Protein AF-A0A1H9D8T0-F1 (afdb_monomer_lite)

Secondary structure (DSSP, 8-state):
--HHHHHHHHHHHHHHHHHTS--HHHHHHHHHHHHHHHHT-SSB-HHHHHHHHHHHHHHHHHHHGGGG--TTTTTTTTSSS-HHHHHHHHHHHHHHHHHHHHHHHHHHHHHTBPTT----HHHHHHHHHHHHHHHHHHHHHHHHHH-SSHHHHHHHHHHHHHHHHHGGG-SS-SS--TTSTTHHHHHHHHHHHTHHHHHHHHHHTS-------

Structure (mmCIF, N/CA/C/O backbone):
data_AF-A0A1H9D8T0-F1
#
_entry.id   AF-A0A1H9D8T0-F1
#
loop_
_atom_site.group_PDB
_atom_site.id
_atom_site.type_symbol
_atom_site.label_atom_id
_atom_site.label_alt_id
_atom_site.label_comp_id
_atom_site.label_asym_id
_atom_site.label_entity_id
_atom_site.label_seq_id
_atom_site.pdbx_PDB_ins_code
_atom_site.Cartn_x
_atom_site.Cartn_y
_atom_site.Cartn_z
_atom_site.occupancy
_atom_site.B_iso_or_equiv
_atom_site.auth_seq_id
_atom_site.auth_comp_id
_atom_site.auth_asym_id
_atom_site.auth_atom_id
_atom_site.pdbx_PDB_model_num
ATOM 1 N N . MET A 1 1 ? -30.814 -0.405 9.982 1.00 55.59 1 MET A N 1
ATOM 2 C CA . MET A 1 1 ? -30.288 0.972 9.837 1.00 55.59 1 MET A CA 1
ATOM 3 C C . MET A 1 1 ? -29.988 1.179 8.359 1.00 55.59 1 MET A C 1
ATOM 5 O O . MET A 1 1 ? -29.276 0.354 7.802 1.00 55.59 1 MET A O 1
ATOM 9 N N . SER A 1 2 ? -30.625 2.154 7.702 1.00 67.62 2 SER A N 1
ATOM 10 C CA . SER A 1 2 ? -30.530 2.332 6.242 1.00 67.62 2 SER A CA 1
ATOM 11 C C . SER A 1 2 ? -29.081 2.586 5.805 1.00 67.62 2 SER A C 1
ATOM 13 O O . SER A 1 2 ? -28.362 3.331 6.474 1.00 67.62 2 SER A O 1
ATOM 15 N N . LEU A 1 3 ? -28.659 2.013 4.672 1.00 70.31 3 LEU A N 1
ATOM 16 C CA . LEU A 1 3 ? -27.335 2.234 4.062 1.00 70.31 3 LEU A CA 1
ATOM 17 C C . LEU A 1 3 ? -26.998 3.732 3.917 1.00 70.31 3 LEU A C 1
ATOM 19 O O . LEU A 1 3 ? -25.842 4.128 4.055 1.00 70.31 3 LEU A O 1
ATOM 23 N N . THR A 1 4 ? -28.017 4.574 3.726 1.00 78.75 4 THR A N 1
ATOM 24 C CA . THR A 1 4 ? -27.888 6.033 3.597 1.00 78.75 4 THR A CA 1
ATOM 25 C C . THR A 1 4 ? -27.501 6.745 4.896 1.00 78.75 4 THR A C 1
ATOM 27 O O . THR A 1 4 ? -26.891 7.813 4.856 1.00 78.75 4 THR A O 1
ATOM 30 N N . THR A 1 5 ? -27.821 6.176 6.061 1.00 82.31 5 THR A N 1
ATOM 31 C CA . THR A 1 5 ? -27.425 6.740 7.361 1.00 82.31 5 THR A CA 1
ATOM 32 C C . THR A 1 5 ? -25.949 6.462 7.634 1.00 82.31 5 THR A C 1
ATOM 34 O O . THR A 1 5 ? -25.215 7.359 8.045 1.00 82.31 5 THR A O 1
ATOM 37 N N . ASN A 1 6 ? -25.490 5.244 7.339 1.00 79.12 6 ASN A N 1
ATOM 38 C CA . ASN A 1 6 ? -24.107 4.834 7.586 1.00 79.12 6 ASN A CA 1
ATOM 39 C C . ASN A 1 6 ? -23.110 5.598 6.707 1.00 79.12 6 ASN A C 1
ATOM 41 O O . ASN A 1 6 ? -22.045 5.973 7.191 1.00 79.12 6 ASN A O 1
ATOM 45 N N . SER A 1 7 ? -23.457 5.881 5.446 1.00 81.12 7 SER A N 1
ATOM 46 C CA . SER A 1 7 ? -22.591 6.651 4.544 1.00 81.12 7 SER A CA 1
ATOM 47 C C . SER A 1 7 ? -22.410 8.100 5.004 1.00 81.12 7 SER A C 1
ATOM 49 O O . SER A 1 7 ? -21.286 8.597 5.031 1.00 81.12 7 SER A O 1
ATOM 51 N N . ARG A 1 8 ? -23.483 8.766 5.453 1.00 86.12 8 ARG A N 1
ATOM 52 C CA . ARG A 1 8 ? -23.403 10.125 6.021 1.00 86.12 8 ARG A CA 1
ATOM 53 C C . ARG A 1 8 ? -22.540 10.166 7.278 1.00 86.12 8 ARG A C 1
ATOM 55 O O . ARG A 1 8 ? -21.699 11.053 7.406 1.00 86.12 8 ARG A O 1
ATOM 62 N N . VAL A 1 9 ? -22.707 9.186 8.169 1.00 83.31 9 VAL A N 1
ATOM 63 C CA . VAL A 1 9 ? -21.868 9.063 9.369 1.00 83.31 9 VAL A CA 1
ATOM 64 C C . VAL A 1 9 ? -20.408 8.842 8.971 1.00 83.31 9 VAL A C 1
ATOM 66 O O . VAL A 1 9 ? -19.544 9.576 9.443 1.00 83.31 9 VAL A O 1
ATOM 69 N N . ALA A 1 10 ? -20.119 7.924 8.045 1.00 81.19 10 ALA A N 1
ATOM 70 C CA . ALA A 1 10 ? -18.758 7.673 7.569 1.00 81.19 10 ALA A CA 1
ATOM 71 C C . ALA A 1 10 ? -18.094 8.937 6.996 1.00 81.19 10 ALA A C 1
ATOM 73 O O . ALA A 1 10 ? -16.973 9.261 7.382 1.00 81.19 10 ALA A O 1
ATOM 74 N N . ILE A 1 11 ? -18.803 9.695 6.152 1.00 87.31 11 ILE A N 1
ATOM 75 C CA . ILE A 1 11 ? -18.307 10.958 5.580 1.00 87.31 11 ILE A CA 1
ATOM 76 C C . ILE A 1 11 ? -18.044 11.990 6.682 1.00 87.31 11 ILE A C 1
ATOM 78 O O . ILE A 1 11 ? -16.991 12.627 6.694 1.00 87.31 11 ILE A O 1
ATOM 82 N N . SER A 1 12 ? -18.959 12.121 7.646 1.00 89.88 12 SER A N 1
ATOM 83 C CA . SER A 1 12 ? -18.780 13.049 8.769 1.00 89.88 12 SER A CA 1
ATOM 84 C C . SER A 1 12 ? -17.576 12.694 9.652 1.00 89.88 12 SER A C 1
ATOM 86 O O . SER A 1 12 ? -16.981 13.580 10.264 1.00 89.88 12 SER A O 1
ATOM 88 N N . LEU A 1 13 ? -17.173 11.416 9.668 1.00 87.94 13 LEU A N 1
ATOM 89 C CA . LEU A 1 13 ? -16.013 10.924 10.410 1.00 87.94 13 LEU A CA 1
ATOM 90 C C . LEU A 1 13 ? -14.686 11.157 9.689 1.00 87.94 13 LEU A C 1
ATOM 92 O O . LEU A 1 13 ? -13.658 11.173 10.358 1.00 87.94 13 LEU A O 1
ATOM 96 N N . VAL A 1 14 ? -14.673 11.380 8.372 1.00 91.06 14 VAL A N 1
ATOM 97 C CA . VAL A 1 14 ? -13.422 11.537 7.608 1.00 91.06 14 VAL A CA 1
ATOM 98 C C . VAL A 1 14 ? -12.552 12.651 8.184 1.00 91.06 14 VAL A C 1
ATOM 100 O O . VAL A 1 14 ? -11.382 12.428 8.473 1.00 91.06 14 VAL A O 1
ATOM 103 N N . ARG A 1 15 ? -13.126 13.839 8.398 1.00 91.12 15 ARG A N 1
ATOM 104 C CA . ARG A 1 15 ? -12.396 15.011 8.903 1.00 91.12 15 ARG A CA 1
ATOM 105 C C . ARG A 1 15 ? -11.859 14.845 10.334 1.00 91.12 15 ARG A C 1
ATOM 107 O O . ARG A 1 15 ? -10.695 15.177 10.552 1.00 91.12 15 ARG A O 1
ATOM 114 N N . PRO A 1 16 ? -12.647 14.404 11.333 1.00 89.94 16 PRO A N 1
ATOM 115 C CA . PRO A 1 16 ? -12.111 14.208 12.677 1.00 89.94 16 PRO A CA 1
ATOM 116 C C . PRO A 1 16 ? -11.110 13.052 12.722 1.00 89.94 16 PRO A C 1
ATOM 118 O O . PRO A 1 16 ? -10.075 13.184 13.368 1.00 89.94 16 PRO A O 1
ATOM 121 N N . VAL A 1 17 ? -11.367 11.956 11.999 1.00 90.31 17 VAL A N 1
ATOM 122 C CA . VAL A 1 17 ? -10.445 10.815 11.950 1.00 90.31 17 VAL A CA 1
ATOM 123 C C . VAL A 1 17 ? -9.129 11.207 11.288 1.00 90.31 17 VAL A C 1
ATOM 125 O O . VAL A 1 17 ? -8.076 10.878 11.822 1.00 90.31 17 VAL A O 1
ATOM 128 N N . SER A 1 18 ? -9.160 11.952 10.180 1.00 92.44 18 SER A N 1
ATOM 129 C CA . SER A 1 18 ? -7.932 12.403 9.523 1.00 92.44 18 SER A CA 1
ATOM 130 C C . SER A 1 18 ? -7.106 13.314 10.425 1.00 92.44 18 SER A C 1
ATOM 132 O O . SER A 1 18 ? -5.893 13.165 10.480 1.00 92.44 18 SER A O 1
ATOM 134 N N . ARG A 1 19 ? -7.734 14.206 11.198 1.00 91.31 19 ARG A N 1
ATOM 135 C CA . ARG A 1 19 ? -7.021 15.045 12.177 1.00 91.31 19 ARG A CA 1
ATOM 136 C C . ARG A 1 19 ? -6.438 14.259 13.352 1.00 91.31 19 ARG A C 1
ATOM 138 O O . ARG A 1 19 ? -5.477 14.721 13.950 1.00 91.31 19 ARG A O 1
ATOM 145 N N . ALA A 1 20 ? -7.019 13.109 13.685 1.00 90.31 20 ALA A N 1
ATOM 146 C CA . ALA A 1 20 ? -6.561 12.244 14.770 1.00 90.31 20 ALA A CA 1
ATOM 147 C C . ALA A 1 20 ? -5.461 11.252 14.347 1.00 90.31 20 ALA A C 1
ATOM 149 O O . ALA A 1 20 ? -4.973 10.491 15.183 1.00 90.31 20 ALA A O 1
ATOM 150 N N . ILE A 1 21 ? -5.114 11.191 13.060 1.00 92.25 21 ILE A N 1
ATOM 151 C CA . ILE A 1 21 ? -4.003 10.378 12.563 1.00 92.25 21 ILE A CA 1
ATOM 152 C C . ILE A 1 21 ? -2.701 11.155 12.765 1.00 92.25 21 ILE A C 1
ATOM 154 O O . ILE A 1 21 ? -2.596 12.316 12.370 1.00 92.25 21 ILE A O 1
ATOM 158 N N . ASP A 1 22 ? -1.698 10.498 13.350 1.00 91.19 22 ASP A N 1
ATOM 159 C CA . ASP A 1 22 ? -0.333 11.014 13.351 1.00 91.19 22 ASP A CA 1
ATOM 160 C C . ASP A 1 22 ? 0.278 10.830 11.953 1.00 91.19 22 ASP A C 1
ATOM 162 O O . ASP A 1 22 ? 0.716 9.742 11.575 1.00 91.19 22 ASP A O 1
ATOM 166 N N . TRP A 1 23 ? 0.266 11.905 11.163 1.00 94.19 23 TRP A N 1
ATOM 167 C CA . TRP A 1 23 ? 0.816 11.918 9.807 1.00 94.19 23 TRP A CA 1
ATOM 168 C C . TRP A 1 23 ? 2.342 12.052 9.773 1.00 94.19 23 TRP A C 1
ATOM 170 O O . TRP A 1 23 ? 2.916 11.952 8.690 1.00 94.19 23 TRP A O 1
ATOM 180 N N . ILE A 1 24 ? 3.018 12.263 10.911 1.00 94.81 24 ILE A N 1
ATOM 181 C CA . ILE A 1 24 ? 4.466 12.524 10.939 1.00 94.81 24 ILE A CA 1
ATOM 182 C C . ILE A 1 24 ? 5.275 11.357 10.340 1.00 94.81 24 ILE A C 1
ATOM 184 O O . ILE A 1 24 ? 6.086 11.619 9.447 1.00 94.81 24 ILE A O 1
ATOM 188 N N . PRO A 1 25 ? 5.066 10.078 10.731 1.00 92.44 25 PRO A N 1
ATOM 189 C CA . PRO A 1 25 ? 5.820 8.961 10.152 1.00 92.44 25 PRO A CA 1
ATOM 190 C C . PRO A 1 25 ? 5.598 8.834 8.642 1.00 92.44 25 PRO A C 1
ATOM 192 O O . PRO A 1 25 ? 6.525 8.556 7.884 1.00 92.44 25 PRO A O 1
ATOM 195 N N . PHE A 1 26 ? 4.363 9.085 8.209 1.00 91.38 26 PHE A N 1
ATOM 196 C CA . PHE A 1 26 ? 3.967 9.019 6.812 1.00 91.38 26 PHE A CA 1
ATOM 197 C C . PHE A 1 26 ? 4.637 10.123 5.980 1.00 91.38 26 PHE A C 1
ATOM 199 O O . PHE A 1 26 ? 5.223 9.851 4.932 1.00 91.38 26 PHE A O 1
ATOM 206 N N . ALA A 1 27 ? 4.613 11.364 6.475 1.00 93.94 27 ALA A N 1
ATOM 207 C CA . ALA A 1 27 ? 5.266 12.502 5.837 1.00 93.94 27 ALA A CA 1
ATOM 208 C C . ALA A 1 27 ? 6.786 12.300 5.736 1.00 93.94 27 ALA A C 1
ATOM 210 O O . ALA A 1 27 ? 7.366 12.581 4.689 1.00 93.94 27 ALA A O 1
ATOM 211 N N . ALA A 1 28 ? 7.422 11.757 6.779 1.00 94.69 28 ALA A N 1
ATOM 212 C CA . ALA A 1 28 ? 8.853 11.460 6.768 1.00 94.69 28 ALA A CA 1
ATOM 213 C C . ALA A 1 28 ? 9.226 10.456 5.663 1.00 94.69 28 ALA A C 1
ATOM 215 O O . ALA A 1 28 ? 10.184 10.683 4.922 1.00 94.69 28 ALA A O 1
ATOM 216 N N . VAL A 1 29 ? 8.446 9.380 5.499 1.00 94.69 29 VAL A N 1
ATOM 217 C CA . VAL A 1 29 ? 8.672 8.398 4.426 1.00 94.69 29 VAL A CA 1
ATOM 218 C C . VAL A 1 29 ? 8.388 8.979 3.046 1.00 94.69 29 VAL A C 1
ATOM 220 O O . VAL A 1 29 ? 9.152 8.713 2.117 1.00 94.69 29 VAL A O 1
ATOM 223 N N . LEU A 1 30 ? 7.344 9.795 2.890 1.00 93.31 30 LEU A N 1
ATOM 224 C CA . LEU A 1 30 ? 7.082 10.477 1.623 1.00 93.31 30 LEU A CA 1
ATOM 225 C C . LEU A 1 30 ? 8.258 11.384 1.233 1.00 93.31 30 LEU A C 1
ATOM 227 O O . LEU A 1 30 ? 8.738 11.299 0.108 1.00 93.31 30 LEU A O 1
ATOM 231 N N . VAL A 1 31 ? 8.769 12.198 2.160 1.00 95.19 31 VAL A N 1
ATOM 232 C CA . VAL A 1 31 ? 9.935 13.060 1.902 1.00 95.19 31 VAL A CA 1
ATOM 233 C C . VAL A 1 31 ? 11.166 12.225 1.546 1.00 95.19 31 VAL A C 1
ATOM 235 O O . VAL A 1 31 ? 11.844 12.535 0.570 1.00 95.19 31 VAL A O 1
ATOM 238 N N . ALA A 1 32 ? 11.435 11.143 2.281 1.00 93.88 32 ALA A N 1
ATOM 239 C CA . ALA A 1 32 ? 12.580 10.275 2.012 1.00 93.88 32 ALA A CA 1
ATOM 240 C C . ALA A 1 32 ? 12.487 9.589 0.636 1.00 93.88 32 ALA A C 1
ATOM 242 O O . ALA A 1 32 ? 13.455 9.577 -0.121 1.00 93.88 32 ALA A O 1
ATOM 243 N N . THR A 1 33 ? 11.318 9.047 0.286 1.00 93.56 33 THR A N 1
ATOM 244 C CA . THR A 1 33 ? 11.105 8.329 -0.983 1.00 93.56 33 THR A CA 1
ATOM 245 C C . THR A 1 33 ? 11.032 9.271 -2.183 1.00 93.56 33 THR A C 1
ATOM 247 O O . THR A 1 33 ? 11.587 8.953 -3.234 1.00 93.56 33 THR A O 1
ATOM 250 N N . ALA A 1 34 ? 10.441 10.459 -2.029 1.00 91.50 34 ALA A N 1
ATOM 251 C CA . ALA A 1 34 ? 10.489 11.510 -3.042 1.00 91.50 34 ALA A CA 1
ATOM 252 C C . ALA A 1 34 ? 11.920 12.038 -3.232 1.00 91.50 34 ALA A C 1
ATOM 254 O O . ALA A 1 34 ? 12.367 12.200 -4.365 1.00 91.50 34 ALA A O 1
ATOM 255 N N . GLY A 1 35 ? 12.665 12.243 -2.142 1.00 91.12 35 GLY A N 1
ATOM 256 C CA . GLY A 1 35 ? 14.077 12.621 -2.187 1.00 91.12 35 GLY A CA 1
ATOM 257 C C . GLY A 1 35 ? 14.929 11.582 -2.916 1.00 91.12 35 GLY A C 1
ATOM 258 O O . GLY A 1 35 ? 15.725 11.946 -3.777 1.00 91.12 35 GLY A O 1
ATOM 259 N N . LEU A 1 36 ? 14.702 10.292 -2.650 1.00 90.75 36 LEU A N 1
ATOM 260 C CA . LEU A 1 36 ? 15.364 9.192 -3.356 1.00 90.75 36 LEU A CA 1
ATOM 261 C C . LEU A 1 36 ? 15.015 9.178 -4.853 1.00 90.75 36 LEU A C 1
ATOM 263 O O . LEU A 1 36 ? 15.905 9.052 -5.695 1.00 90.75 36 LEU A O 1
ATOM 267 N N . ALA A 1 37 ? 13.738 9.370 -5.196 1.00 90.94 37 ALA A N 1
ATOM 268 C CA . ALA A 1 37 ? 13.302 9.466 -6.587 1.00 90.94 37 ALA A CA 1
ATOM 269 C C . ALA A 1 37 ? 13.974 10.635 -7.321 1.00 90.94 37 ALA A C 1
ATOM 271 O O . ALA A 1 37 ? 14.397 10.490 -8.467 1.00 90.94 37 ALA A O 1
ATOM 272 N N . VAL A 1 38 ? 14.136 11.776 -6.646 1.00 90.88 38 VAL A N 1
ATOM 273 C CA . VAL A 1 38 ? 14.839 12.937 -7.202 1.00 90.88 38 VAL A CA 1
ATOM 274 C C . VAL A 1 38 ? 16.339 12.672 -7.347 1.00 90.88 38 VAL A C 1
ATOM 276 O O . VAL A 1 38 ? 16.910 12.991 -8.389 1.00 90.88 38 VAL A O 1
ATOM 279 N N . ALA A 1 39 ? 16.960 12.060 -6.338 1.00 90.38 39 ALA A N 1
ATOM 280 C CA . ALA A 1 39 ? 18.390 11.750 -6.304 1.00 90.38 39 ALA A CA 1
ATOM 281 C C . ALA A 1 39 ? 18.814 10.678 -7.322 1.00 90.38 39 ALA A C 1
ATOM 283 O O . ALA A 1 39 ? 19.993 10.582 -7.649 1.00 90.38 39 ALA A O 1
ATOM 284 N N . THR A 1 40 ? 17.865 9.900 -7.855 1.00 89.38 40 THR A N 1
ATOM 285 C CA . THR A 1 40 ? 18.129 8.903 -8.908 1.00 89.38 40 THR A CA 1
ATOM 286 C C . THR A 1 40 ? 18.593 9.553 -10.224 1.00 89.38 40 THR A C 1
ATOM 288 O O . THR A 1 40 ? 19.198 8.879 -11.056 1.00 89.38 40 THR A O 1
ATOM 291 N N . GLY A 1 41 ? 18.377 10.865 -10.385 1.00 88.06 41 GLY A N 1
ATOM 292 C CA . GLY A 1 41 ? 18.838 11.647 -11.532 1.00 88.06 41 GLY A CA 1
ATOM 293 C C . GLY A 1 41 ? 17.925 11.549 -12.755 1.00 88.06 41 GLY A C 1
ATOM 294 O O . GLY A 1 41 ? 16.792 11.066 -12.672 1.00 88.06 41 GLY A O 1
ATOM 295 N N . ASP A 1 42 ? 18.430 12.044 -13.884 1.00 85.81 42 ASP A N 1
ATOM 296 C CA . ASP A 1 42 ? 17.777 11.947 -15.191 1.00 85.81 42 ASP A CA 1
ATOM 297 C C . ASP A 1 42 ? 18.143 10.627 -15.885 1.00 85.81 42 ASP A C 1
ATOM 299 O O . ASP A 1 42 ? 19.197 10.044 -15.627 1.00 85.81 42 ASP A O 1
ATOM 303 N N . GLN A 1 43 ? 17.275 10.153 -16.784 1.00 90.31 43 GLN A N 1
ATOM 304 C CA . GLN A 1 43 ? 17.411 8.857 -17.467 1.00 90.31 43 GLN A CA 1
ATOM 305 C C . GLN A 1 43 ? 17.464 7.671 -16.496 1.00 90.31 43 GLN A C 1
ATOM 307 O O . GLN A 1 43 ? 18.372 6.832 -16.520 1.00 90.31 43 GLN A O 1
ATOM 312 N N . VAL A 1 44 ? 16.446 7.584 -15.642 1.00 92.44 44 VAL A N 1
ATOM 313 C CA . VAL A 1 44 ? 16.303 6.505 -14.665 1.00 92.44 44 VAL A CA 1
ATOM 314 C C . VAL A 1 44 ? 16.295 5.153 -15.382 1.00 92.44 44 VAL A C 1
ATOM 316 O O . VAL A 1 44 ? 15.433 4.875 -16.218 1.00 92.44 44 VAL A O 1
ATOM 319 N N . ARG A 1 45 ? 17.263 4.298 -15.030 1.00 93.38 45 ARG A N 1
ATOM 320 C CA . ARG A 1 45 ? 17.356 2.919 -15.528 1.00 93.38 45 ARG A CA 1
ATOM 321 C C . ARG A 1 45 ? 16.197 2.068 -14.981 1.00 93.38 45 ARG A C 1
ATOM 323 O O . ARG A 1 45 ? 15.835 2.255 -13.816 1.00 93.38 45 ARG A O 1
ATOM 330 N N . PRO A 1 46 ? 15.694 1.068 -15.733 1.00 93.50 46 PRO A N 1
ATOM 331 C CA . PRO A 1 46 ? 14.563 0.233 -15.310 1.00 93.50 46 PRO A CA 1
ATOM 332 C C . PRO A 1 46 ? 14.743 -0.404 -13.925 1.00 93.50 46 PRO A C 1
ATOM 334 O O . PRO A 1 46 ? 13.819 -0.410 -13.118 1.00 93.50 46 PRO A O 1
ATOM 337 N N . TYR A 1 47 ? 15.959 -0.864 -13.614 1.00 93.69 47 TYR A N 1
ATOM 338 C CA . TYR A 1 47 ? 16.285 -1.447 -12.312 1.00 93.69 47 TYR A CA 1
ATOM 339 C C . TYR A 1 47 ? 16.136 -0.447 -11.151 1.00 93.69 47 TYR A C 1
ATOM 341 O O . TYR A 1 47 ? 15.565 -0.778 -10.115 1.00 93.69 47 TYR A O 1
ATOM 349 N N . ASN A 1 48 ? 16.596 0.796 -11.332 1.00 94.62 48 ASN A N 1
ATOM 350 C CA . ASN A 1 48 ? 16.510 1.836 -10.303 1.00 94.62 48 ASN A CA 1
ATOM 351 C C . ASN A 1 48 ? 15.063 2.298 -10.092 1.00 94.62 48 ASN A C 1
ATOM 353 O O . ASN A 1 48 ? 14.661 2.546 -8.953 1.00 94.62 48 ASN A O 1
ATOM 357 N N . LEU A 1 49 ? 14.277 2.370 -11.175 1.00 95.44 49 LEU A N 1
ATOM 358 C CA . LEU A 1 49 ? 12.839 2.628 -11.104 1.00 95.44 49 LEU A CA 1
ATOM 359 C C . LEU A 1 49 ? 12.156 1.530 -10.285 1.00 95.44 49 LEU A C 1
ATOM 361 O O . LEU A 1 49 ? 11.510 1.837 -9.285 1.00 95.44 49 LEU A O 1
ATOM 365 N N . ALA A 1 50 ? 12.363 0.264 -10.658 1.00 96.31 50 ALA A N 1
ATOM 366 C CA . ALA A 1 50 ? 11.763 -0.887 -9.988 1.00 96.31 50 ALA A CA 1
ATOM 367 C C . ALA A 1 50 ? 12.102 -0.922 -8.493 1.00 96.31 50 ALA A C 1
ATOM 369 O O . ALA A 1 50 ? 11.212 -1.019 -7.648 1.00 96.31 50 ALA A O 1
ATOM 370 N N . ALA A 1 51 ? 13.388 -0.790 -8.157 1.00 95.31 51 ALA A N 1
ATOM 371 C CA . ALA A 1 51 ? 13.859 -0.810 -6.778 1.00 95.31 51 ALA A CA 1
ATOM 372 C C . ALA A 1 51 ? 13.248 0.329 -5.950 1.00 95.31 51 ALA A C 1
ATOM 374 O O . ALA A 1 51 ? 12.741 0.089 -4.855 1.00 95.31 51 ALA A O 1
ATOM 375 N N . THR A 1 52 ? 13.239 1.556 -6.478 1.00 96.00 52 THR A N 1
ATOM 376 C CA . THR A 1 52 ? 12.723 2.729 -5.752 1.00 96.00 52 THR A CA 1
ATOM 377 C C . THR A 1 52 ? 11.210 2.663 -5.558 1.00 96.00 52 THR A C 1
ATOM 379 O O . THR A 1 52 ? 10.718 2.968 -4.471 1.00 96.00 52 THR A O 1
ATOM 382 N N . VAL A 1 53 ? 10.466 2.231 -6.579 1.00 97.31 53 VAL A N 1
ATOM 383 C CA . VAL A 1 53 ? 9.001 2.083 -6.529 1.00 97.31 53 VAL A CA 1
ATOM 384 C C . VAL A 1 53 ? 8.576 0.974 -5.558 1.00 97.31 53 VAL A C 1
ATOM 386 O O . VAL A 1 53 ? 7.602 1.137 -4.821 1.00 97.31 53 VAL A O 1
ATOM 389 N N . ARG A 1 54 ? 9.312 -0.141 -5.512 1.00 97.62 54 ARG A N 1
ATOM 390 C CA . ARG A 1 54 ? 9.056 -1.238 -4.562 1.00 97.62 54 ARG A CA 1
ATOM 391 C C . ARG A 1 54 ? 9.438 -0.862 -3.139 1.00 97.62 54 ARG A C 1
ATOM 393 O O . ARG A 1 54 ? 8.679 -1.108 -2.203 1.00 97.62 54 ARG A O 1
ATOM 400 N N . LEU A 1 55 ? 10.589 -0.214 -2.966 1.00 97.00 55 LEU A N 1
ATOM 401 C CA . LEU A 1 55 ? 11.026 0.267 -1.660 1.00 97.00 55 LEU A CA 1
ATOM 402 C C . LEU A 1 55 ? 10.043 1.301 -1.101 1.00 97.00 55 LEU A C 1
ATOM 404 O O . LEU A 1 55 ? 9.687 1.228 0.074 1.00 97.00 55 LEU A O 1
ATOM 408 N N . SER A 1 56 ? 9.555 2.228 -1.930 1.00 97.75 56 SER A N 1
ATOM 409 C CA . SER A 1 56 ? 8.556 3.204 -1.494 1.00 97.75 56 SER A CA 1
ATOM 410 C C . SER A 1 56 ? 7.241 2.533 -1.099 1.00 97.75 56 SER A C 1
ATOM 412 O O . SER A 1 56 ? 6.705 2.865 -0.045 1.00 97.75 56 SER A O 1
ATOM 414 N N . ALA A 1 57 ? 6.767 1.535 -1.853 1.00 98.00 57 ALA A N 1
ATOM 415 C CA . ALA A 1 57 ? 5.597 0.736 -1.486 1.00 98.00 57 ALA A CA 1
ATOM 416 C C . ALA A 1 57 ? 5.754 0.043 -0.122 1.00 98.00 57 ALA A C 1
ATOM 418 O O . ALA A 1 57 ? 4.852 0.115 0.716 1.00 98.00 57 ALA A O 1
ATOM 419 N N . LEU A 1 58 ? 6.906 -0.586 0.133 1.00 97.94 58 LEU A N 1
ATOM 420 C CA . LEU A 1 58 ? 7.198 -1.249 1.408 1.00 97.94 58 LEU A CA 1
ATOM 421 C C . LEU A 1 58 ? 7.255 -0.259 2.575 1.00 97.94 58 LEU A C 1
ATOM 423 O O . LEU A 1 58 ? 6.652 -0.507 3.619 1.00 97.94 58 LEU A O 1
ATOM 427 N N . LEU A 1 59 ? 7.935 0.878 2.406 1.00 97.69 59 LEU A N 1
ATOM 428 C CA . LEU A 1 59 ? 8.058 1.897 3.453 1.00 97.69 59 LEU A CA 1
ATOM 429 C C . LEU A 1 59 ? 6.723 2.604 3.732 1.00 97.69 59 LEU A C 1
ATOM 431 O O . LEU A 1 59 ? 6.381 2.861 4.892 1.00 97.69 59 LEU A O 1
ATOM 435 N N . LEU A 1 60 ? 5.943 2.899 2.690 1.00 97.62 60 LEU A N 1
ATOM 436 C CA . LEU A 1 60 ? 4.606 3.478 2.829 1.00 97.62 60 LEU A CA 1
ATOM 437 C C . LEU A 1 60 ? 3.642 2.477 3.469 1.00 97.62 60 LEU A C 1
ATOM 439 O O . LEU A 1 60 ? 2.873 2.856 4.347 1.00 97.62 60 LEU A O 1
ATOM 443 N N . GLY A 1 61 ? 3.723 1.192 3.116 1.00 97.38 61 GLY A N 1
ATOM 444 C CA . GLY A 1 61 ? 2.950 0.139 3.775 1.00 97.38 61 GLY A CA 1
ATOM 445 C C . GLY A 1 61 ? 3.323 -0.052 5.245 1.00 97.38 61 GLY A C 1
ATOM 446 O O . GLY A 1 61 ? 2.439 -0.162 6.098 1.00 97.38 61 GLY A O 1
ATOM 447 N N . ALA A 1 62 ? 4.618 -0.010 5.563 1.00 96.31 62 ALA A N 1
ATOM 448 C CA . ALA A 1 62 ? 5.121 -0.073 6.933 1.00 96.31 62 ALA A CA 1
ATOM 449 C C . ALA A 1 62 ? 4.643 1.123 7.774 1.00 96.31 62 ALA A C 1
ATOM 451 O O . ALA A 1 62 ? 4.266 0.961 8.935 1.00 96.31 62 ALA A O 1
ATOM 452 N N . THR A 1 63 ? 4.608 2.326 7.193 1.00 96.50 63 THR A N 1
ATOM 453 C CA . THR A 1 63 ? 4.161 3.534 7.904 1.00 96.50 63 THR A CA 1
ATOM 454 C C . THR A 1 63 ? 2.650 3.718 7.942 1.00 96.50 63 THR A C 1
ATOM 456 O O . THR A 1 63 ? 2.147 4.301 8.903 1.00 96.50 63 THR A O 1
ATOM 459 N N . ALA A 1 64 ? 1.900 3.167 6.986 1.00 96.56 64 ALA A N 1
ATOM 460 C CA . ALA A 1 64 ? 0.437 3.210 6.986 1.00 96.56 64 ALA A CA 1
ATOM 461 C C . ALA A 1 64 ? -0.163 2.597 8.266 1.00 96.56 64 ALA A C 1
ATOM 463 O O . ALA A 1 64 ? -1.199 3.057 8.747 1.00 96.56 64 ALA A O 1
ATOM 464 N N . GLY A 1 65 ? 0.517 1.619 8.877 1.00 94.12 65 GLY A N 1
ATOM 465 C CA . GLY A 1 65 ? 0.136 1.051 10.172 1.00 94.12 65 GLY A CA 1
ATOM 466 C C . GLY A 1 65 ? 0.043 2.079 11.308 1.00 94.12 65 GLY A C 1
ATOM 467 O O . GLY A 1 65 ? -0.842 1.971 12.157 1.00 94.12 65 GLY A O 1
ATOM 468 N N . PHE A 1 66 ? 0.872 3.130 11.305 1.00 94.06 66 PHE A N 1
ATOM 469 C CA . PHE A 1 66 ? 0.827 4.177 12.337 1.00 94.06 66 PHE A CA 1
ATOM 470 C C . PHE A 1 66 ? -0.491 4.957 12.324 1.00 94.06 66 PHE A C 1
ATOM 472 O O . PHE A 1 66 ? -0.934 5.416 13.373 1.00 94.06 66 PHE A O 1
ATOM 479 N N . ALA A 1 67 ? -1.183 5.031 11.185 1.00 93.62 67 ALA A N 1
ATOM 480 C CA . ALA A 1 67 ? -2.502 5.652 11.116 1.00 93.62 67 ALA A CA 1
ATOM 481 C C . ALA A 1 67 ? -3.600 4.833 11.823 1.00 93.62 67 ALA A C 1
ATOM 483 O O . ALA A 1 67 ? -4.647 5.382 12.184 1.00 93.62 67 ALA A O 1
ATOM 484 N N . LEU A 1 68 ? -3.372 3.534 12.054 1.00 92.25 68 LEU A N 1
ATOM 485 C CA . LEU A 1 68 ? -4.282 2.666 12.810 1.00 92.25 68 LEU A CA 1
ATOM 486 C C . LEU A 1 68 ? -4.100 2.782 14.326 1.00 92.25 68 LEU A C 1
ATOM 488 O O . LEU A 1 68 ? -4.987 2.364 15.071 1.00 92.25 68 LEU A O 1
ATOM 492 N N . VAL A 1 69 ? -2.973 3.336 14.777 1.00 89.88 69 VAL A N 1
ATOM 493 C CA . VAL A 1 69 ? -2.712 3.606 16.190 1.00 89.88 69 VAL A CA 1
ATOM 494 C C . VAL A 1 69 ? -3.520 4.838 16.586 1.00 89.88 69 VAL A C 1
ATOM 496 O O . VAL A 1 69 ? -3.428 5.896 15.964 1.00 89.88 69 VAL A O 1
ATOM 499 N N . ASP A 1 70 ? -4.362 4.682 17.601 1.00 82.50 70 ASP A N 1
ATOM 500 C CA . ASP A 1 70 ? -5.228 5.737 18.112 1.00 82.50 70 ASP A CA 1
ATOM 501 C C . ASP A 1 70 ? -4.947 5.893 19.601 1.00 82.50 70 ASP A C 1
ATOM 503 O O . ASP A 1 70 ? -5.539 5.203 20.425 1.00 82.50 70 ASP A O 1
ATOM 507 N N . ALA A 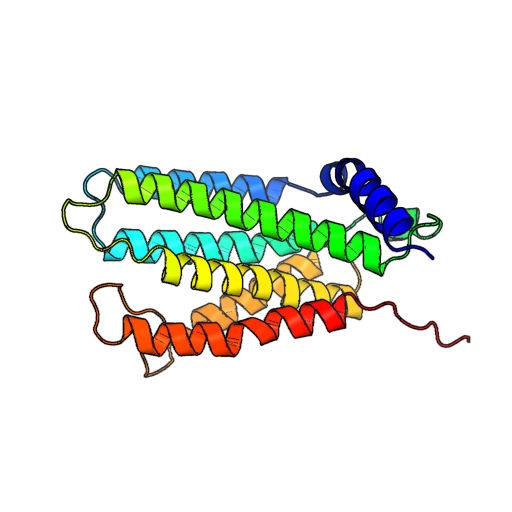1 71 ? -4.031 6.801 19.947 1.00 73.25 71 ALA A N 1
ATOM 508 C CA . ALA A 1 71 ? -3.680 7.068 21.342 1.00 73.25 71 ALA A CA 1
ATOM 509 C C . ALA A 1 71 ? -4.887 7.553 22.169 1.00 73.25 71 ALA A C 1
ATOM 511 O O . ALA A 1 71 ? -4.890 7.437 23.391 1.00 73.25 71 ALA A O 1
ATOM 512 N N . ALA A 1 72 ? -5.929 8.071 21.508 1.00 71.69 72 ALA A N 1
ATOM 513 C CA . ALA A 1 72 ? -7.167 8.502 22.141 1.00 71.69 72 ALA A CA 1
ATOM 514 C C . ALA A 1 72 ? -8.249 7.404 22.152 1.00 71.69 72 ALA A C 1
ATOM 516 O O . ALA A 1 72 ? -9.396 7.691 22.511 1.00 71.69 72 ALA A O 1
ATOM 517 N N . SER A 1 73 ? -7.938 6.154 21.776 1.00 72.69 73 SER A N 1
ATOM 518 C CA . SER A 1 73 ? -8.937 5.074 21.704 1.00 72.69 73 SER A CA 1
ATOM 519 C C . SER A 1 73 ? -9.646 4.836 23.032 1.00 72.69 73 SER A C 1
ATOM 521 O O . SER A 1 73 ? -10.847 4.563 23.047 1.00 72.69 73 SER A O 1
ATOM 523 N N . ASP A 1 74 ? -8.912 4.979 24.133 1.00 70.50 74 ASP A N 1
ATOM 524 C CA . ASP A 1 74 ? -9.414 4.701 25.477 1.00 70.50 74 ASP A CA 1
ATOM 525 C C . ASP A 1 74 ? -10.295 5.850 25.982 1.00 70.50 74 ASP A C 1
ATOM 527 O O . ASP A 1 74 ? -11.366 5.617 26.539 1.00 70.50 74 ASP A O 1
ATOM 531 N N . ALA A 1 75 ? -9.921 7.096 25.673 1.00 68.69 75 ALA A N 1
ATOM 532 C CA . ALA A 1 75 ? -10.721 8.283 25.981 1.00 68.69 75 ALA A CA 1
ATOM 533 C C . ALA A 1 75 ? -11.986 8.395 25.107 1.00 68.69 75 ALA A C 1
ATOM 535 O O . ALA A 1 75 ? -12.999 8.949 25.529 1.00 68.69 75 ALA A O 1
ATOM 536 N N . THR A 1 76 ? -11.960 7.845 23.888 1.00 67.50 76 THR A N 1
ATOM 537 C CA . THR A 1 76 ? -13.085 7.887 22.936 1.00 67.50 76 THR A CA 1
ATOM 538 C C . THR A 1 76 ? -13.992 6.657 23.004 1.00 67.50 76 THR A C 1
ATOM 540 O O . THR A 1 76 ? -14.933 6.543 22.212 1.00 67.50 76 THR A O 1
ATOM 543 N N . ALA A 1 77 ? -13.781 5.753 23.966 1.00 69.00 77 ALA A N 1
ATOM 544 C CA . ALA A 1 77 ? -14.591 4.546 24.143 1.00 69.00 77 ALA A CA 1
ATOM 545 C C . ALA A 1 77 ? -16.085 4.836 24.407 1.00 69.00 77 ALA A C 1
ATOM 547 O O . ALA A 1 77 ? -16.929 3.999 24.094 1.00 69.00 77 ALA A O 1
ATOM 548 N N . ALA A 1 78 ? -16.414 6.023 24.930 1.00 72.88 78 ALA A N 1
ATOM 549 C CA . ALA A 1 78 ? -17.787 6.472 25.176 1.00 72.88 78 ALA A CA 1
ATOM 550 C C . ALA A 1 78 ? -18.480 7.089 23.942 1.00 72.88 78 ALA A C 1
ATOM 552 O O . ALA A 1 78 ? -19.651 7.461 24.014 1.00 72.88 78 ALA A O 1
ATOM 553 N N . THR A 1 79 ? -17.781 7.230 22.808 1.00 74.00 79 THR A N 1
ATOM 554 C CA . THR A 1 79 ? -18.382 7.808 21.598 1.00 74.00 79 THR A CA 1
ATOM 555 C C . THR A 1 79 ? -19.433 6.867 20.992 1.00 74.00 79 THR A C 1
ATOM 557 O O . THR A 1 79 ? -19.208 5.659 20.923 1.00 74.00 79 THR A O 1
ATOM 560 N N . PRO A 1 80 ? -20.569 7.388 20.487 1.00 81.06 80 PRO A N 1
ATOM 561 C CA . PRO A 1 80 ? -21.681 6.575 19.976 1.00 81.06 80 PRO A CA 1
ATOM 562 C C . PRO A 1 80 ? -21.394 5.902 18.619 1.00 81.06 80 PRO A C 1
ATOM 564 O O . PRO A 1 80 ? -22.305 5.392 17.968 1.00 81.06 80 PRO A O 1
ATOM 567 N N . VAL A 1 81 ? -20.143 5.915 18.152 1.00 84.00 81 VAL A N 1
ATOM 568 C CA . VAL A 1 81 ? -19.750 5.389 16.843 1.00 84.00 81 VAL A CA 1
ATOM 569 C C . VAL A 1 81 ? -19.198 3.971 17.007 1.00 84.00 81 VAL A C 1
ATOM 571 O O . VAL A 1 81 ? -18.251 3.782 17.774 1.00 84.00 81 VAL A O 1
ATOM 574 N N . PRO A 1 82 ? -19.715 2.977 16.260 1.00 86.12 82 PRO A N 1
ATOM 575 C CA . PRO A 1 82 ? -19.186 1.617 16.293 1.00 86.12 82 PRO A CA 1
ATOM 576 C C . PRO A 1 82 ? -17.684 1.570 15.988 1.00 86.12 82 PRO A C 1
ATOM 578 O O . PRO A 1 82 ? -17.204 2.236 15.063 1.00 86.12 82 PRO A O 1
ATOM 581 N N . ARG A 1 83 ? -16.939 0.736 16.724 1.00 86.12 83 ARG A N 1
ATOM 582 C CA . ARG A 1 83 ? -15.480 0.620 16.579 1.00 86.12 83 ARG A CA 1
ATOM 583 C C . ARG A 1 83 ? -15.092 0.199 15.166 1.00 86.12 83 ARG A C 1
ATOM 585 O O . ARG A 1 83 ? -14.151 0.765 14.611 1.00 86.12 83 ARG A O 1
ATOM 592 N N . TRP A 1 84 ? -15.817 -0.761 14.586 1.00 88.88 84 TRP A N 1
ATOM 593 C CA . TRP A 1 84 ? -15.540 -1.238 13.228 1.00 88.88 84 TRP A CA 1
ATOM 594 C C . TRP A 1 84 ? -15.579 -0.094 12.205 1.00 88.88 84 TRP A C 1
ATOM 596 O O . TRP A 1 84 ? -14.681 -0.000 11.374 1.00 88.88 84 TRP A O 1
ATOM 606 N N . LEU A 1 85 ? -16.552 0.823 12.303 1.00 90.25 85 LEU A N 1
ATOM 607 C CA . LEU A 1 85 ? -16.694 1.932 11.357 1.00 90.25 85 LEU A CA 1
ATOM 608 C C . LEU A 1 85 ? -15.502 2.890 11.453 1.00 90.25 85 LEU A C 1
ATOM 610 O O . LEU A 1 85 ? -14.912 3.235 10.434 1.00 90.25 85 LEU A O 1
ATOM 614 N N . ARG A 1 86 ? -15.089 3.259 12.673 1.00 89.12 86 ARG A N 1
ATOM 615 C CA . ARG A 1 86 ? -13.908 4.111 12.896 1.00 89.12 86 ARG A CA 1
ATOM 616 C C . ARG A 1 86 ? -12.629 3.456 12.368 1.00 89.12 86 ARG A C 1
ATOM 618 O O . ARG A 1 86 ? -11.839 4.118 11.697 1.00 89.12 86 ARG A O 1
ATOM 625 N N . GLN A 1 87 ? -12.444 2.165 12.640 1.00 91.69 87 GLN A N 1
ATOM 626 C CA . GLN A 1 87 ? -11.257 1.422 12.217 1.00 91.69 87 GLN A CA 1
ATOM 627 C C . GLN A 1 87 ? -11.176 1.293 10.692 1.00 91.69 87 GLN A C 1
ATOM 629 O O . GLN A 1 87 ? -10.106 1.487 10.112 1.00 91.69 87 GLN A O 1
ATOM 634 N N . TRP A 1 88 ? -12.301 1.026 10.027 1.00 94.75 88 TRP A N 1
ATOM 635 C CA . TRP A 1 88 ? -12.363 0.995 8.567 1.00 94.75 88 TRP A CA 1
ATOM 636 C C . TRP A 1 88 ? -12.102 2.366 7.954 1.00 94.75 88 TRP A C 1
ATOM 638 O O . TRP A 1 88 ? -11.305 2.447 7.024 1.00 94.75 88 TRP A O 1
ATOM 648 N N . THR A 1 89 ? -12.669 3.444 8.504 1.00 93.69 89 THR A N 1
ATOM 649 C CA . THR A 1 89 ? -12.365 4.806 8.040 1.00 93.69 89 THR A CA 1
ATOM 650 C C . THR A 1 89 ? -10.869 5.112 8.158 1.00 93.69 89 THR A C 1
ATOM 652 O O . THR A 1 89 ? -10.280 5.596 7.195 1.00 93.69 89 THR A O 1
ATOM 655 N N . ARG A 1 90 ? -10.221 4.771 9.285 1.00 94.56 90 ARG A N 1
ATOM 656 C CA . ARG A 1 90 ? -8.758 4.926 9.449 1.00 94.56 90 ARG A CA 1
ATOM 657 C C . ARG A 1 90 ? -7.979 4.105 8.424 1.00 94.56 90 ARG A C 1
ATOM 659 O O . ARG A 1 90 ? -7.080 4.635 7.784 1.00 94.56 90 ARG A O 1
ATOM 666 N N . THR A 1 91 ? -8.358 2.842 8.234 1.00 96.25 91 THR A N 1
ATOM 667 C CA . THR A 1 91 ? -7.709 1.927 7.280 1.00 96.25 91 THR A CA 1
ATOM 668 C C . THR A 1 91 ? -7.798 2.458 5.850 1.00 96.25 91 THR A C 1
ATOM 670 O O . THR A 1 91 ? -6.789 2.501 5.153 1.00 96.25 91 THR A O 1
ATOM 673 N N . VAL A 1 92 ? -8.982 2.909 5.422 1.00 96.69 92 VAL A N 1
ATOM 674 C CA . VAL A 1 92 ? -9.203 3.451 4.073 1.00 96.69 92 VAL A CA 1
ATOM 675 C C . VAL A 1 92 ? -8.427 4.750 3.868 1.00 96.69 92 VAL A C 1
ATOM 677 O O . VAL A 1 92 ? -7.795 4.909 2.828 1.00 96.69 92 VAL A O 1
ATOM 680 N N . LEU A 1 93 ? -8.421 5.657 4.851 1.00 96.62 93 LEU A N 1
ATOM 681 C CA . LEU A 1 93 ? -7.648 6.901 4.765 1.00 96.62 93 LEU A CA 1
ATOM 682 C C . LEU A 1 93 ? -6.142 6.637 4.693 1.00 96.62 93 LEU A C 1
ATOM 684 O O . LEU A 1 93 ? -5.460 7.248 3.875 1.00 96.62 93 LEU A O 1
ATOM 688 N N . ALA A 1 94 ? -5.636 5.711 5.508 1.00 97.00 94 ALA A N 1
ATOM 689 C CA . ALA A 1 94 ? -4.231 5.322 5.506 1.00 97.00 94 ALA A CA 1
ATOM 690 C C . ALA A 1 94 ? -3.820 4.687 4.172 1.00 97.00 94 ALA A C 1
ATOM 692 O O . ALA A 1 94 ? -2.805 5.066 3.592 1.00 97.00 94 ALA A O 1
ATOM 693 N N . PHE A 1 95 ? -4.641 3.765 3.660 1.00 98.00 95 PHE A N 1
ATOM 694 C CA . PHE A 1 95 ? -4.425 3.127 2.366 1.00 98.00 95 PHE A CA 1
ATOM 695 C C . PHE A 1 95 ? -4.433 4.156 1.230 1.00 98.00 95 PHE A C 1
ATOM 697 O O . PHE A 1 95 ? -3.501 4.198 0.433 1.00 98.00 95 PHE A O 1
ATOM 704 N N . ALA A 1 96 ? -5.446 5.025 1.176 1.00 97.94 96 ALA A N 1
ATOM 705 C CA . ALA A 1 96 ? -5.560 6.045 0.138 1.00 97.94 96 ALA A CA 1
ATOM 706 C C . ALA A 1 96 ? -4.380 7.026 0.164 1.00 97.94 96 ALA A C 1
ATOM 708 O O . ALA A 1 96 ? -3.821 7.332 -0.887 1.00 97.94 96 ALA A O 1
ATOM 709 N N . ALA A 1 97 ? -3.964 7.476 1.354 1.00 97.31 97 ALA A N 1
ATOM 710 C CA . ALA A 1 97 ? -2.792 8.330 1.504 1.00 97.31 97 ALA A CA 1
ATOM 711 C C . ALA A 1 97 ? -1.522 7.627 1.000 1.00 97.31 97 ALA A C 1
ATOM 713 O O . ALA A 1 97 ? -0.794 8.207 0.197 1.00 97.31 97 ALA A O 1
ATOM 714 N N . ALA A 1 98 ? -1.292 6.371 1.408 1.00 97.88 98 ALA A N 1
ATOM 715 C CA . ALA A 1 98 ? -0.157 5.556 0.967 1.00 97.88 98 ALA A CA 1
ATOM 716 C C . ALA A 1 98 ? -0.115 5.385 -0.553 1.00 97.88 98 ALA A C 1
ATOM 718 O O . ALA A 1 98 ? 0.922 5.633 -1.165 1.00 97.88 98 ALA A O 1
ATOM 719 N N . MET A 1 99 ? -1.242 5.042 -1.176 1.00 98.44 99 MET A N 1
ATOM 720 C CA . MET A 1 99 ? -1.312 4.871 -2.628 1.00 98.44 99 MET A CA 1
ATOM 721 C C . MET A 1 99 ? -1.124 6.190 -3.383 1.00 98.44 99 MET A C 1
ATOM 723 O O . MET A 1 99 ? -0.467 6.205 -4.421 1.00 98.44 99 MET A O 1
ATOM 727 N N . ALA A 1 100 ? -1.641 7.306 -2.860 1.00 97.81 100 ALA A N 1
ATOM 728 C CA . ALA A 1 100 ? -1.416 8.624 -3.451 1.00 97.81 100 ALA A CA 1
ATOM 729 C C . ALA A 1 100 ? 0.064 9.036 -3.370 1.00 97.81 100 ALA A C 1
ATOM 731 O O . ALA A 1 100 ? 0.642 9.452 -4.372 1.00 97.81 100 ALA A O 1
ATOM 732 N N . ALA A 1 101 ? 0.693 8.866 -2.203 1.00 97.19 101 ALA A N 1
ATOM 733 C CA . ALA A 1 101 ? 2.119 9.121 -2.000 1.00 97.19 101 ALA A CA 1
ATOM 734 C C . ALA A 1 101 ? 2.991 8.267 -2.931 1.00 97.19 101 ALA A C 1
ATOM 736 O O . ALA A 1 101 ? 3.890 8.782 -3.595 1.00 97.19 101 ALA A O 1
ATOM 737 N N . TRP A 1 102 ? 2.683 6.975 -3.025 1.00 98.19 102 TRP A N 1
ATOM 738 C CA . TRP A 1 102 ? 3.353 6.059 -3.938 1.00 98.19 102 TRP A CA 1
ATOM 739 C C . TRP A 1 102 ? 3.175 6.485 -5.402 1.00 98.19 102 TRP A C 1
ATOM 741 O O . TRP A 1 102 ? 4.146 6.519 -6.156 1.00 98.19 102 TRP A O 1
ATOM 751 N N . GLY A 1 103 ? 1.961 6.885 -5.792 1.00 98.12 103 GLY A N 1
ATOM 752 C CA . GLY A 1 103 ? 1.659 7.361 -7.142 1.00 98.12 103 GLY A CA 1
ATOM 753 C C . GLY A 1 103 ? 2.455 8.610 -7.525 1.00 98.12 103 GLY A C 1
ATOM 754 O O . GLY A 1 103 ? 2.917 8.708 -8.659 1.00 98.12 103 GLY A O 1
ATOM 755 N N . VAL A 1 104 ? 2.691 9.526 -6.579 1.00 96.88 104 VAL A N 1
ATOM 756 C CA . VAL A 1 104 ? 3.582 10.682 -6.785 1.00 96.88 104 VAL A CA 1
ATOM 757 C C . VAL A 1 104 ? 5.018 10.224 -7.049 1.00 96.88 104 VAL A C 1
ATOM 759 O O . VAL A 1 104 ? 5.626 10.675 -8.018 1.00 96.88 104 VAL A O 1
ATOM 762 N N . VAL A 1 105 ? 5.551 9.302 -6.239 1.00 97.19 105 VAL A N 1
ATOM 763 C CA . VAL A 1 105 ? 6.904 8.743 -6.437 1.00 97.19 105 VAL A CA 1
ATOM 764 C C . VAL A 1 105 ? 7.019 8.064 -7.805 1.00 97.19 105 VAL A C 1
ATOM 766 O O . VAL A 1 105 ? 7.974 8.323 -8.541 1.00 97.19 105 VAL A O 1
ATOM 769 N N . PHE A 1 106 ? 6.027 7.253 -8.179 1.00 97.50 106 PHE A N 1
ATOM 770 C CA . PHE A 1 106 ? 5.977 6.603 -9.486 1.00 97.50 106 PHE A CA 1
ATOM 771 C C . PHE A 1 106 ? 5.941 7.627 -10.626 1.00 97.50 106 PHE A C 1
ATOM 773 O O . PHE A 1 106 ? 6.711 7.502 -11.571 1.00 97.50 106 PHE A O 1
ATOM 780 N N . ALA A 1 107 ? 5.100 8.663 -10.536 1.00 96.69 107 ALA A N 1
ATOM 781 C CA . ALA A 1 107 ? 4.991 9.695 -11.567 1.00 96.69 107 ALA A CA 1
ATOM 782 C C . ALA A 1 107 ? 6.307 10.472 -11.758 1.00 96.69 107 ALA A C 1
ATOM 784 O O . ALA A 1 107 ? 6.728 10.717 -12.893 1.00 96.69 107 ALA A O 1
ATOM 785 N N . VAL A 1 108 ? 6.997 10.807 -10.661 1.00 96.12 108 VAL A N 1
ATOM 786 C CA . VAL A 1 108 ? 8.318 11.455 -10.713 1.00 96.12 108 VAL A CA 1
ATOM 787 C C . VAL A 1 108 ? 9.334 10.557 -11.423 1.00 96.12 108 VAL A C 1
ATOM 789 O O . VAL A 1 108 ? 10.030 11.024 -12.318 1.00 96.12 108 VAL A O 1
ATOM 792 N N . LEU A 1 109 ? 9.391 9.265 -11.094 1.00 96.38 109 LEU A N 1
ATOM 793 C CA . LEU A 1 109 ? 10.316 8.331 -11.747 1.00 96.38 109 LEU A CA 1
ATOM 794 C C . LEU A 1 109 ? 9.950 8.060 -13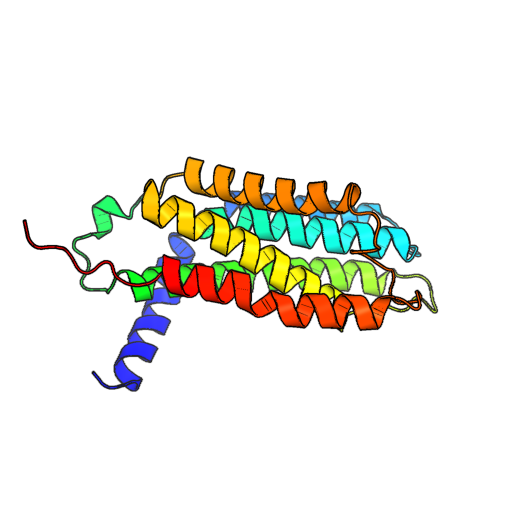.211 1.00 96.38 109 LEU A C 1
ATOM 796 O O . LEU A 1 109 ? 10.834 8.027 -14.063 1.00 96.38 109 LEU A O 1
ATOM 800 N N . ALA A 1 110 ? 8.662 7.912 -13.519 1.00 95.88 110 ALA A N 1
ATOM 801 C CA . ALA A 1 110 ? 8.172 7.679 -14.873 1.00 95.88 110 ALA A CA 1
ATOM 802 C C . ALA A 1 110 ? 8.523 8.848 -15.805 1.00 95.88 110 ALA A C 1
ATOM 804 O O . ALA A 1 110 ? 9.038 8.623 -16.898 1.00 95.88 110 ALA A O 1
ATOM 805 N N . SER A 1 111 ? 8.333 10.092 -15.350 1.00 95.75 111 SER A N 1
ATOM 806 C CA . SER A 1 111 ? 8.685 11.298 -16.123 1.00 95.75 111 SER A CA 1
ATOM 807 C C . SER A 1 111 ? 10.187 11.475 -16.376 1.00 95.75 111 SER A C 1
ATOM 809 O O . SER A 1 111 ? 10.568 12.225 -17.270 1.00 95.75 111 SER A O 1
ATOM 811 N N . ARG A 1 112 ? 11.038 10.772 -15.620 1.00 95.19 112 ARG A N 1
ATOM 812 C CA . ARG A 1 112 ? 12.506 10.804 -15.741 1.00 95.19 112 ARG A CA 1
ATOM 813 C C . ARG A 1 112 ? 13.093 9.515 -16.308 1.00 95.19 112 ARG A C 1
ATOM 815 O O . ARG A 1 112 ? 14.315 9.376 -16.386 1.00 95.19 112 ARG A O 1
ATOM 822 N N . SER A 1 113 ? 12.244 8.552 -16.653 1.00 94.50 113 SER A N 1
ATOM 823 C CA . SER A 1 113 ? 12.673 7.259 -17.171 1.00 94.50 113 SER A CA 1
ATOM 824 C C . SER A 1 113 ? 13.329 7.400 -18.543 1.00 94.50 113 SER A C 1
ATOM 826 O O . SER A 1 113 ? 13.030 8.310 -19.318 1.00 94.50 113 SER A O 1
ATOM 828 N N . MET A 1 114 ? 14.271 6.505 -18.838 1.00 92.31 114 MET A N 1
ATOM 829 C CA . MET A 1 114 ? 14.912 6.460 -20.149 1.00 92.31 114 MET A CA 1
ATOM 830 C C . MET A 1 114 ? 13.875 6.157 -21.242 1.00 92.31 114 MET A C 1
ATOM 832 O O . MET A 1 114 ? 12.992 5.319 -21.046 1.00 92.31 114 MET A O 1
ATOM 836 N N . ALA A 1 115 ? 13.996 6.803 -22.405 1.00 91.31 115 ALA A N 1
ATOM 837 C CA . ALA A 1 115 ? 13.119 6.540 -23.544 1.00 91.31 115 ALA A CA 1
ATOM 838 C C . ALA A 1 115 ? 13.103 5.041 -23.899 1.00 91.31 115 ALA A C 1
ATOM 840 O O . ALA A 1 115 ? 14.151 4.399 -23.946 1.00 91.31 115 ALA A O 1
ATOM 841 N N . GLY A 1 116 ? 11.909 4.486 -24.127 1.00 90.50 116 GLY A N 1
ATOM 842 C CA . GLY A 1 116 ? 11.720 3.053 -24.383 1.00 90.50 116 GLY A CA 1
ATOM 843 C C . GLY A 1 116 ? 11.645 2.173 -23.129 1.00 90.50 116 GLY A C 1
ATOM 844 O O . GLY A 1 116 ? 11.501 0.963 -23.259 1.00 90.50 116 GLY A O 1
ATOM 845 N N . THR A 1 117 ? 11.710 2.746 -21.920 1.00 93.00 117 THR A N 1
ATOM 846 C CA . THR A 1 117 ? 11.496 1.982 -20.681 1.00 93.00 117 THR A CA 1
ATOM 847 C C . THR A 1 117 ? 10.043 1.530 -20.569 1.00 93.00 117 THR A C 1
ATOM 849 O O . THR A 1 117 ? 9.126 2.350 -20.526 1.00 93.00 117 THR A O 1
ATOM 852 N N . GLU A 1 118 ? 9.830 0.223 -20.438 1.00 95.12 118 GLU A N 1
ATOM 853 C CA . GLU A 1 118 ? 8.526 -0.320 -20.069 1.00 95.12 118 GLU A CA 1
ATOM 854 C C . GLU A 1 118 ? 8.215 -0.001 -18.604 1.00 95.12 118 GLU A C 1
ATOM 856 O O . GLU A 1 118 ? 8.873 -0.479 -17.679 1.00 95.12 118 GLU A O 1
ATOM 861 N N . LEU A 1 119 ? 7.200 0.835 -18.386 1.00 95.19 119 LEU A N 1
ATOM 862 C CA . LEU A 1 119 ? 6.892 1.367 -17.058 1.00 95.19 119 LEU A CA 1
ATOM 863 C C . LEU A 1 119 ? 6.187 0.369 -16.135 1.00 95.19 119 LEU A C 1
ATOM 865 O O . LEU A 1 119 ? 6.202 0.571 -14.927 1.00 95.19 119 LEU A O 1
ATOM 869 N N . GLY A 1 120 ? 5.529 -0.665 -16.673 1.00 95.88 120 GLY A N 1
ATOM 870 C CA . GLY A 1 120 ? 4.885 -1.715 -15.871 1.00 95.88 120 GLY A CA 1
ATOM 871 C C . GLY A 1 120 ? 3.859 -1.226 -14.838 1.00 95.88 120 GLY A C 1
ATOM 872 O O . GLY A 1 120 ? 3.661 -1.892 -13.826 1.00 95.88 120 GLY A O 1
ATOM 873 N N . PHE A 1 121 ? 3.216 -0.068 -15.054 1.00 97.31 121 PHE A N 1
ATOM 874 C CA . PHE A 1 121 ? 2.407 0.621 -14.032 1.00 97.31 121 PHE A CA 1
ATOM 875 C C . PHE A 1 121 ? 1.398 -0.290 -13.320 1.00 97.31 121 PHE A C 1
ATOM 877 O O . PHE A 1 121 ? 1.326 -0.273 -12.096 1.00 97.31 121 PHE A O 1
ATOM 884 N N . GLY A 1 122 ? 0.641 -1.100 -14.069 1.00 97.44 122 GLY A N 1
ATOM 885 C CA . GLY A 1 122 ? -0.390 -1.970 -13.494 1.00 97.44 122 GLY A CA 1
ATOM 886 C C . GLY A 1 122 ? 0.164 -3.004 -12.511 1.00 97.44 122 GLY A C 1
ATOM 887 O O . GLY A 1 122 ? -0.422 -3.206 -11.450 1.00 97.44 122 GLY A O 1
ATOM 888 N N . GLY A 1 123 ? 1.313 -3.608 -12.826 1.00 97.44 123 GLY A N 1
ATOM 889 C CA . GLY A 1 123 ? 1.946 -4.580 -11.936 1.00 97.44 123 GLY A CA 1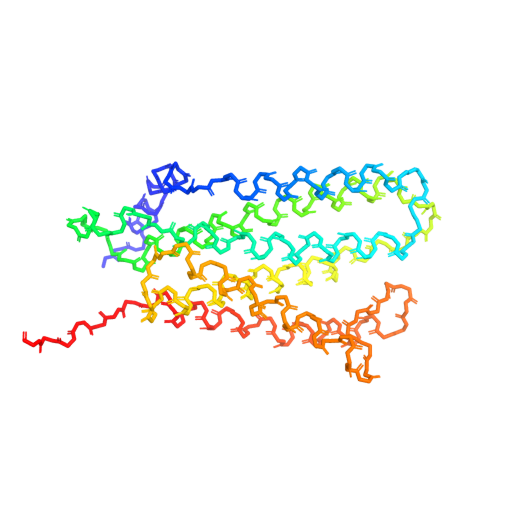
ATOM 890 C C . GLY A 1 123 ? 2.533 -3.919 -10.693 1.00 97.44 123 GLY A C 1
ATOM 891 O O . GLY A 1 123 ? 2.217 -4.320 -9.577 1.00 97.44 123 GLY A O 1
ATOM 892 N N . TYR A 1 124 ? 3.247 -2.804 -10.857 1.00 98.25 124 TYR A N 1
ATOM 893 C CA . TYR A 1 124 ? 3.766 -2.060 -9.708 1.00 98.25 124 TYR A CA 1
ATOM 894 C C . TYR A 1 124 ? 2.665 -1.489 -8.801 1.00 98.25 124 TYR A C 1
ATOM 896 O O . TYR A 1 124 ? 2.834 -1.439 -7.583 1.00 98.25 124 TYR A O 1
ATOM 904 N N . LEU A 1 125 ? 1.523 -1.083 -9.365 1.00 98.44 125 LEU A N 1
ATOM 905 C CA . LEU A 1 125 ? 0.358 -0.653 -8.590 1.00 98.44 125 LEU A CA 1
ATOM 906 C C . LEU A 1 125 ? -0.206 -1.807 -7.749 1.00 98.44 125 LEU A C 1
ATOM 908 O O . LEU A 1 125 ? -0.571 -1.595 -6.591 1.00 98.44 125 LEU A O 1
ATOM 912 N N . LEU A 1 126 ? -0.270 -3.014 -8.319 1.00 98.25 126 LEU A N 1
ATOM 913 C CA . LEU A 1 126 ? -0.698 -4.222 -7.615 1.00 98.25 126 LEU A CA 1
ATOM 914 C C . LEU A 1 126 ? 0.280 -4.585 -6.491 1.00 98.25 126 LEU A C 1
ATOM 916 O O . LEU A 1 126 ? -0.160 -4.770 -5.355 1.00 98.25 126 LEU A O 1
ATOM 920 N N . GLU A 1 127 ? 1.584 -4.619 -6.781 1.00 98.00 127 GLU A N 1
ATOM 921 C CA . GLU A 1 127 ? 2.641 -4.825 -5.781 1.00 98.00 127 GLU A CA 1
ATOM 922 C C . GLU A 1 127 ? 2.480 -3.828 -4.619 1.00 98.00 127 GLU A C 1
ATOM 924 O O . GLU A 1 127 ? 2.412 -4.221 -3.451 1.00 98.00 127 GLU A O 1
ATOM 929 N N . ALA A 1 128 ? 2.313 -2.539 -4.933 1.00 98.38 128 ALA A N 1
ATOM 930 C CA . ALA A 1 128 ? 2.124 -1.491 -3.937 1.00 98.38 128 ALA A CA 1
ATOM 931 C C . ALA A 1 128 ? 0.853 -1.680 -3.101 1.00 98.38 128 ALA A C 1
ATOM 933 O O . ALA A 1 128 ? 0.906 -1.607 -1.870 1.00 98.38 128 ALA A O 1
ATOM 934 N N . ALA A 1 129 ? -0.279 -1.979 -3.739 1.00 98.44 129 ALA A N 1
ATOM 935 C CA . ALA A 1 129 ? -1.541 -2.222 -3.049 1.00 98.44 129 ALA A CA 1
ATOM 936 C C . ALA A 1 129 ? -1.448 -3.423 -2.092 1.00 98.44 129 ALA A C 1
ATOM 938 O O . ALA A 1 129 ? -1.953 -3.363 -0.962 1.00 98.44 129 ALA A O 1
ATOM 939 N N . VAL A 1 130 ? -0.772 -4.499 -2.501 1.00 98.00 130 VAL A N 1
ATOM 940 C CA . VAL A 1 130 ? -0.555 -5.679 -1.655 1.00 98.00 130 VAL A CA 1
ATOM 941 C C . VAL A 1 130 ? 0.394 -5.356 -0.499 1.00 98.00 130 VAL A C 1
ATOM 943 O O . VAL A 1 130 ? 0.066 -5.671 0.643 1.00 98.00 130 VAL A O 1
ATOM 946 N N . CYS A 1 131 ? 1.507 -4.655 -0.731 1.00 97.94 131 CYS A N 1
ATOM 947 C CA . CYS A 1 131 ? 2.421 -4.248 0.343 1.00 97.94 131 CYS A CA 1
ATOM 948 C C . CYS A 1 131 ? 1.743 -3.335 1.379 1.00 97.94 131 CYS A C 1
ATOM 950 O O . CYS A 1 131 ? 1.870 -3.561 2.586 1.00 97.94 131 CYS A O 1
ATOM 952 N N . VAL A 1 132 ? 0.985 -2.330 0.927 1.00 98.31 132 VAL A N 1
ATOM 953 C CA . VAL A 1 132 ? 0.271 -1.403 1.818 1.00 98.31 132 VAL A CA 1
ATOM 954 C C . VAL A 1 132 ? -0.815 -2.127 2.608 1.00 98.31 132 VAL A C 1
ATOM 956 O O . VAL A 1 132 ? -0.905 -1.972 3.829 1.00 98.31 132 VAL A O 1
ATOM 959 N N . SER A 1 133 ? -1.626 -2.952 1.941 1.00 98.19 133 SER A N 1
ATOM 960 C CA . SER A 1 133 ? -2.670 -3.724 2.621 1.00 98.19 133 SER A CA 1
ATOM 961 C C . SER A 1 133 ? -2.089 -4.752 3.593 1.00 98.19 133 SER A C 1
ATOM 963 O O . SER A 1 133 ? -2.645 -4.915 4.676 1.00 98.19 133 SER A O 1
ATOM 965 N N . ALA A 1 134 ? -0.954 -5.382 3.280 1.00 97.81 134 ALA A N 1
ATOM 966 C CA . ALA A 1 134 ? -0.255 -6.294 4.182 1.00 97.81 134 ALA A CA 1
ATOM 967 C C . ALA A 1 134 ? 0.290 -5.580 5.429 1.00 97.81 134 ALA A C 1
ATOM 969 O O . ALA A 1 134 ? 0.086 -6.070 6.542 1.00 97.81 134 ALA A O 1
ATOM 970 N N . GLY A 1 135 ? 0.906 -4.401 5.283 1.00 97.38 135 GLY A N 1
ATOM 971 C CA . GLY A 1 135 ? 1.359 -3.594 6.426 1.00 97.38 135 GLY A CA 1
ATOM 972 C C . GLY A 1 135 ? 0.209 -3.175 7.349 1.00 97.38 135 GLY A C 1
ATOM 973 O O . GLY A 1 135 ? 0.289 -3.326 8.576 1.00 97.38 135 GLY A O 1
ATOM 974 N N . LEU A 1 136 ? -0.909 -2.738 6.759 1.00 97.81 136 LEU A N 1
ATOM 975 C CA . LEU A 1 136 ? -2.141 -2.435 7.491 1.00 97.81 136 LEU A CA 1
ATOM 976 C C . LEU A 1 136 ? -2.728 -3.685 8.161 1.00 97.81 136 LEU A C 1
ATOM 978 O O . LEU A 1 136 ? -3.125 -3.615 9.322 1.00 97.81 136 LEU A O 1
ATOM 982 N N . ALA A 1 137 ? -2.758 -4.825 7.467 1.00 97.75 137 ALA A N 1
ATOM 983 C CA . ALA A 1 137 ? -3.279 -6.091 7.979 1.00 97.75 137 ALA A CA 1
ATOM 984 C C . ALA A 1 137 ? -2.489 -6.576 9.199 1.00 97.75 137 ALA A C 1
ATOM 986 O O . ALA A 1 137 ? -3.081 -6.858 10.243 1.00 97.75 137 ALA A O 1
ATOM 987 N N . CYS A 1 138 ? -1.157 -6.605 9.096 1.00 96.38 138 CYS A N 1
ATOM 988 C CA . CYS A 1 138 ? -0.273 -6.996 10.194 1.00 96.38 138 CYS A CA 1
ATOM 989 C C . CYS A 1 138 ? -0.482 -6.084 11.406 1.00 96.38 138 CYS A C 1
ATOM 991 O O . CYS A 1 138 ? -0.699 -6.564 12.520 1.00 96.38 138 CYS A O 1
ATOM 993 N N . THR A 1 139 ? -0.518 -4.768 11.182 1.00 96.56 139 THR A N 1
ATOM 994 C CA . THR A 1 139 ? -0.766 -3.799 12.255 1.00 96.56 139 THR A CA 1
ATOM 995 C C . THR A 1 139 ? -2.149 -3.984 12.882 1.00 96.56 139 THR A C 1
ATOM 997 O O . THR A 1 139 ? -2.268 -4.016 14.104 1.00 96.56 139 THR A O 1
ATOM 1000 N N . ALA A 1 140 ? -3.203 -4.166 12.080 1.00 95.88 140 ALA A N 1
ATOM 1001 C CA . ALA A 1 140 ? -4.567 -4.343 12.574 1.00 95.88 140 ALA A CA 1
ATOM 1002 C C . ALA A 1 140 ? -4.714 -5.598 13.452 1.00 95.88 140 ALA A C 1
ATOM 1004 O O . ALA A 1 140 ? -5.422 -5.563 14.463 1.00 95.88 140 ALA A O 1
ATOM 1005 N N . VAL A 1 141 ? -4.022 -6.691 13.111 1.00 96.06 141 VAL A N 1
ATOM 1006 C CA . VAL A 1 141 ? -3.972 -7.906 13.941 1.00 96.06 141 VAL A CA 1
ATOM 1007 C C . VAL A 1 141 ? -3.309 -7.614 15.286 1.00 96.06 141 VAL A C 1
ATOM 1009 O O . VAL A 1 141 ? -3.871 -7.962 16.329 1.00 96.06 141 VAL A O 1
ATOM 1012 N N . VAL A 1 142 ? -2.161 -6.929 15.298 1.00 94.44 142 VAL A N 1
ATOM 1013 C CA . VAL A 1 142 ? -1.486 -6.578 16.557 1.00 94.44 142 VAL A CA 1
ATOM 1014 C C . VAL A 1 142 ? -2.360 -5.642 17.392 1.00 94.44 142 VAL A C 1
ATOM 1016 O O . VAL A 1 142 ? -2.599 -5.937 18.562 1.00 94.44 142 VAL A O 1
ATOM 1019 N N . VAL A 1 143 ? -2.953 -4.609 16.784 1.00 93.12 143 VAL A N 1
ATOM 1020 C CA . VAL A 1 143 ? -3.885 -3.685 17.455 1.00 93.12 143 VAL A CA 1
ATOM 1021 C C . VAL A 1 143 ? -5.073 -4.425 18.068 1.00 93.12 143 VAL A C 1
ATOM 1023 O O . VAL A 1 143 ? -5.506 -4.130 19.186 1.00 93.12 143 VAL A O 1
ATOM 1026 N N . ARG A 1 144 ? -5.607 -5.428 17.365 1.00 91.69 144 ARG A N 1
ATOM 1027 C CA . ARG A 1 144 ? -6.692 -6.266 17.880 1.00 91.69 144 ARG A CA 1
ATOM 1028 C C . ARG A 1 144 ? -6.265 -7.030 19.133 1.00 91.69 144 ARG A C 1
ATOM 1030 O O . ARG A 1 144 ? -7.054 -7.107 20.074 1.00 91.69 144 ARG A O 1
ATOM 1037 N N . HIS A 1 145 ? -5.075 -7.624 19.159 1.00 91.06 145 HIS A N 1
ATOM 1038 C CA . HIS A 1 145 ? -4.657 -8.526 20.240 1.00 91.06 145 HIS A CA 1
ATOM 1039 C C . HIS A 1 145 ? -3.925 -7.849 21.403 1.00 91.06 145 HIS A C 1
ATOM 1041 O O . HIS A 1 145 ? -4.068 -8.312 22.532 1.00 91.06 145 HIS A O 1
ATOM 1047 N N . ARG A 1 146 ? -3.167 -6.783 21.144 1.00 89.56 146 ARG A N 1
ATOM 1048 C CA . ARG A 1 146 ? -2.268 -6.130 22.110 1.00 89.56 146 ARG A CA 1
ATOM 1049 C C . ARG A 1 146 ? -2.690 -4.702 22.479 1.00 89.56 146 ARG A C 1
ATOM 1051 O O . ARG A 1 146 ? -2.191 -4.188 23.468 1.00 89.56 146 ARG A O 1
ATOM 1058 N N . GLY A 1 147 ? -3.638 -4.103 21.753 1.00 87.38 147 GLY A N 1
ATOM 1059 C CA . GLY A 1 147 ? -4.075 -2.716 21.961 1.00 87.38 147 GLY A CA 1
ATOM 1060 C C . GLY A 1 147 ? -3.503 -1.748 20.922 1.00 87.38 147 GLY A C 1
ATOM 1061 O O . GLY A 1 147 ? -2.641 -2.111 20.128 1.00 87.38 147 GLY A O 1
ATOM 1062 N N . ALA A 1 148 ? -4.029 -0.523 20.886 1.00 86.50 148 ALA A N 1
ATOM 1063 C CA . ALA A 1 148 ? -3.699 0.487 19.877 1.00 86.50 148 ALA A CA 1
ATOM 1064 C C . ALA A 1 148 ? -2.515 1.373 20.305 1.00 86.50 148 ALA A C 1
ATOM 1066 O O . ALA A 1 148 ? -2.646 2.593 20.370 1.00 86.50 148 ALA A O 1
ATOM 1067 N N . ASP A 1 149 ? -1.369 0.762 20.608 1.00 89.75 149 ASP A N 1
ATOM 1068 C CA . ASP A 1 149 ? -0.145 1.474 20.979 1.00 89.75 149 ASP A CA 1
ATOM 1069 C C . ASP A 1 149 ? 0.829 1.621 19.794 1.00 89.75 149 ASP A C 1
ATOM 1071 O O . ASP A 1 149 ? 0.672 1.020 18.728 1.00 89.75 149 ASP A O 1
ATOM 1075 N N . ARG A 1 150 ? 1.872 2.441 19.964 1.00 88.56 150 ARG A N 1
ATOM 1076 C CA . ARG A 1 150 ? 2.878 2.653 18.909 1.00 88.56 150 ARG A CA 1
ATOM 1077 C C . ARG A 1 150 ? 3.675 1.379 18.600 1.00 88.56 150 ARG A C 1
ATOM 1079 O O . ARG A 1 150 ? 4.137 1.214 17.471 1.00 88.56 150 ARG A O 1
ATOM 1086 N N . SER A 1 151 ? 3.814 0.474 19.573 1.00 92.69 151 SER A N 1
ATOM 1087 C CA . SER A 1 151 ? 4.517 -0.800 19.389 1.00 92.69 151 SER A CA 1
ATOM 1088 C C . SER A 1 151 ? 3.783 -1.724 18.408 1.00 92.69 151 SER A C 1
ATOM 1090 O O . SER A 1 151 ? 4.437 -2.463 17.665 1.00 92.69 151 SER A O 1
ATOM 1092 N N . ALA A 1 152 ? 2.453 -1.611 18.304 1.00 92.31 152 ALA A N 1
ATOM 1093 C CA . ALA A 1 152 ? 1.662 -2.332 17.316 1.00 92.31 152 ALA A CA 1
ATOM 1094 C C . ALA 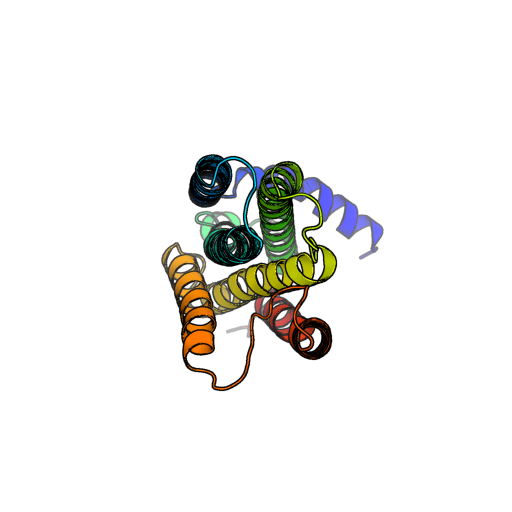A 1 152 ? 2.020 -1.955 15.870 1.00 92.31 152 ALA A C 1
ATOM 1096 O O . ALA A 1 152 ? 2.181 -2.844 15.032 1.00 92.31 152 ALA A O 1
ATOM 1097 N N . ALA A 1 153 ? 2.203 -0.662 15.583 1.00 92.50 153 ALA A N 1
ATOM 1098 C CA . ALA A 1 153 ? 2.626 -0.201 14.258 1.00 92.50 153 ALA A CA 1
ATOM 1099 C C . ALA A 1 153 ? 4.053 -0.650 13.919 1.00 92.50 153 ALA A C 1
ATOM 1101 O O . ALA A 1 153 ? 4.294 -1.140 12.818 1.00 92.50 153 ALA A O 1
ATOM 1102 N N . VAL A 1 154 ? 4.983 -0.559 14.877 1.00 95.25 154 VAL A N 1
ATOM 1103 C CA . VAL A 1 154 ? 6.362 -1.049 14.696 1.00 95.25 154 VAL A CA 1
ATOM 1104 C C . VAL A 1 154 ? 6.375 -2.557 14.432 1.00 95.25 154 VAL A C 1
ATOM 1106 O O . VAL A 1 154 ? 7.079 -3.017 13.539 1.00 95.25 154 VAL A O 1
ATOM 1109 N N . SER A 1 155 ? 5.557 -3.324 15.154 1.00 94.75 155 SER A N 1
ATOM 1110 C CA . SER A 1 155 ? 5.436 -4.772 14.952 1.00 94.75 155 SER A CA 1
ATOM 1111 C C . SER A 1 155 ? 4.861 -5.107 13.574 1.00 94.75 155 SER A C 1
ATOM 1113 O O . SER A 1 155 ? 5.386 -5.976 12.883 1.00 94.75 155 SER A O 1
ATOM 1115 N N . GLY A 1 156 ? 3.815 -4.394 13.144 1.00 93.31 156 GLY A N 1
ATOM 1116 C CA . GLY A 1 156 ? 3.239 -4.558 11.809 1.00 93.31 156 GLY A CA 1
ATOM 1117 C C . GLY A 1 156 ? 4.238 -4.246 10.691 1.00 93.31 156 GLY A C 1
ATOM 1118 O O . GLY A 1 156 ? 4.364 -5.027 9.747 1.00 93.31 156 GLY A O 1
ATOM 1119 N N . ALA A 1 157 ? 5.001 -3.159 10.838 1.00 95.56 157 ALA A N 1
ATOM 1120 C CA . ALA A 1 157 ? 6.093 -2.798 9.938 1.00 95.56 157 ALA A CA 1
ATOM 1121 C C . ALA A 1 157 ? 7.191 -3.873 9.899 1.00 95.56 157 ALA A C 1
ATOM 1123 O O . ALA A 1 157 ? 7.614 -4.275 8.818 1.00 95.56 157 ALA A O 1
ATOM 1124 N N . ALA A 1 158 ? 7.620 -4.374 11.061 1.00 96.81 158 ALA A N 1
ATOM 1125 C CA . ALA A 1 158 ? 8.640 -5.414 11.154 1.00 96.81 158 ALA A CA 1
ATOM 1126 C C . ALA A 1 158 ? 8.208 -6.709 10.450 1.00 96.81 158 ALA A C 1
ATOM 1128 O O . ALA A 1 158 ? 9.004 -7.295 9.722 1.00 96.81 158 ALA A O 1
ATOM 1129 N N . VAL A 1 159 ? 6.945 -7.126 10.604 1.00 96.19 159 VAL A N 1
ATOM 1130 C CA . VAL A 1 159 ? 6.408 -8.307 9.907 1.00 96.19 159 VAL A CA 1
ATOM 1131 C C . VAL A 1 159 ? 6.384 -8.090 8.394 1.00 96.19 159 VAL A C 1
ATOM 1133 O O . VAL A 1 159 ? 6.852 -8.959 7.663 1.00 96.19 159 VAL A O 1
ATOM 1136 N N . LEU A 1 160 ? 5.906 -6.935 7.913 1.00 96.50 160 LEU A N 1
ATOM 1137 C CA . LEU A 1 160 ? 5.914 -6.620 6.478 1.00 96.50 160 LEU A CA 1
ATOM 1138 C C . LEU A 1 160 ? 7.335 -6.672 5.901 1.00 96.50 160 LEU A C 1
ATOM 1140 O O . LEU A 1 160 ? 7.560 -7.302 4.869 1.00 96.50 160 LEU A O 1
ATOM 1144 N N . LEU A 1 161 ? 8.295 -6.032 6.572 1.00 96.44 161 LEU A N 1
ATOM 1145 C CA . LEU A 1 161 ? 9.686 -5.994 6.122 1.00 96.44 161 LEU A CA 1
ATOM 1146 C C . LEU A 1 161 ? 10.353 -7.371 6.195 1.00 96.44 161 LEU A C 1
ATOM 1148 O O . LEU A 1 161 ? 11.121 -7.705 5.301 1.00 96.44 161 LEU A O 1
ATOM 1152 N N . ALA A 1 162 ? 10.038 -8.190 7.201 1.00 97.19 162 ALA A N 1
ATOM 1153 C CA . ALA A 1 162 ? 10.532 -9.562 7.292 1.00 97.19 162 ALA A CA 1
ATOM 1154 C C . ALA A 1 162 ? 9.983 -10.446 6.161 1.00 97.19 162 ALA A C 1
ATOM 1156 O O . ALA A 1 162 ? 10.736 -11.219 5.573 1.00 97.19 162 ALA A O 1
ATOM 1157 N N . VAL A 1 163 ? 8.698 -10.300 5.816 1.00 95.31 163 VAL A N 1
ATOM 1158 C CA . VAL A 1 163 ? 8.088 -10.988 4.666 1.00 95.31 163 VAL A CA 1
ATOM 1159 C C . VAL A 1 163 ? 8.716 -10.514 3.357 1.00 95.31 163 VAL A C 1
ATOM 1161 O O . VAL A 1 163 ? 9.043 -11.331 2.507 1.00 95.31 163 VAL A O 1
ATOM 1164 N N . ALA A 1 164 ? 8.948 -9.212 3.189 1.00 95.19 164 ALA A N 1
ATOM 1165 C CA . ALA A 1 164 ? 9.633 -8.705 2.004 1.00 95.19 164 ALA A CA 1
ATOM 1166 C C . ALA A 1 164 ? 11.079 -9.223 1.921 1.00 95.19 164 ALA A C 1
ATOM 1168 O O . ALA A 1 164 ? 11.507 -9.693 0.871 1.00 95.19 164 ALA A O 1
ATOM 1169 N N . ALA A 1 165 ? 11.818 -9.212 3.031 1.00 95.69 165 ALA A N 1
ATOM 1170 C CA . ALA A 1 165 ? 13.186 -9.714 3.091 1.00 95.69 165 ALA A CA 1
ATOM 1171 C C . ALA A 1 165 ? 13.268 -11.224 2.826 1.00 95.69 165 ALA A C 1
ATOM 1173 O O . ALA A 1 165 ? 14.218 -11.674 2.190 1.00 95.69 165 ALA A O 1
ATOM 1174 N N . SER A 1 166 ? 12.275 -12.014 3.249 1.00 95.94 166 SER A N 1
ATOM 1175 C CA . SER A 1 166 ? 12.271 -13.457 2.987 1.00 95.94 166 SER A CA 1
ATOM 1176 C C . SER A 1 166 ? 12.161 -13.785 1.496 1.00 95.94 166 SER A C 1
ATOM 1178 O O . SER A 1 166 ? 12.716 -14.794 1.060 1.00 95.94 166 SER A O 1
ATOM 1180 N N . THR A 1 167 ? 11.549 -12.906 0.689 1.00 94.62 167 THR A N 1
ATOM 1181 C CA . THR A 1 167 ? 11.508 -13.075 -0.775 1.00 94.62 167 THR A CA 1
ATOM 1182 C C . THR A 1 167 ? 12.892 -13.036 -1.426 1.00 94.62 167 THR A C 1
ATOM 1184 O O . THR A 1 167 ? 13.056 -13.607 -2.499 1.00 94.62 167 THR A O 1
ATOM 1187 N N . LEU A 1 168 ? 13.903 -12.447 -0.771 1.00 91.44 168 LEU A N 1
ATOM 1188 C CA . LEU A 1 168 ? 15.290 -12.444 -1.258 1.00 91.44 168 LEU A CA 1
ATOM 1189 C C . LEU A 1 168 ? 15.937 -13.835 -1.213 1.00 91.44 168 LEU A C 1
ATOM 1191 O O . LEU A 1 168 ? 16.904 -14.083 -1.927 1.00 91.44 168 LEU A O 1
ATOM 1195 N N . PHE A 1 169 ? 15.413 -14.735 -0.378 1.00 94.00 169 PHE A N 1
ATOM 1196 C CA . PHE A 1 169 ? 15.889 -16.113 -0.244 1.00 94.00 169 PHE A CA 1
ATOM 1197 C C . PHE A 1 169 ? 15.009 -17.114 -1.000 1.00 94.00 169 PHE A C 1
ATOM 1199 O O . PHE A 1 169 ? 15.279 -18.315 -0.976 1.00 94.00 169 PHE A O 1
ATOM 1206 N N . TYR A 1 170 ? 13.939 -16.646 -1.650 1.00 92.19 170 TYR A N 1
ATOM 1207 C CA . TYR A 1 170 ? 13.080 -17.506 -2.447 1.00 92.19 170 TYR A CA 1
ATOM 1208 C C . TYR A 1 170 ? 13.784 -17.841 -3.773 1.00 92.19 170 TYR A C 1
ATOM 1210 O O . TYR A 1 170 ? 14.251 -16.931 -4.453 1.00 92.19 170 TYR A O 1
ATOM 1218 N N . PRO A 1 171 ? 13.877 -19.126 -4.168 1.00 87.25 171 PRO A N 1
ATOM 1219 C CA . PRO A 1 171 ? 14.601 -19.523 -5.377 1.00 87.25 171 PRO A CA 1
ATOM 1220 C C . PRO A 1 171 ? 13.917 -19.071 -6.677 1.00 87.25 171 PRO A C 1
ATOM 1222 O O . PRO A 1 171 ? 14.562 -19.026 -7.722 1.00 87.25 171 PRO A O 1
ATOM 1225 N N . GLY A 1 172 ? 12.620 -18.750 -6.634 1.00 89.38 172 GLY A N 1
ATOM 1226 C CA . GLY A 1 172 ? 11.903 -18.160 -7.765 1.00 89.38 172 GLY A CA 1
ATOM 1227 C C . GLY A 1 172 ? 12.019 -16.632 -7.816 1.00 89.38 172 GLY A C 1
ATOM 1228 O O . GLY A 1 172 ? 12.398 -15.976 -6.848 1.00 89.38 172 GLY A O 1
ATOM 1229 N N . ARG A 1 173 ? 11.638 -16.034 -8.948 1.00 87.38 173 ARG A N 1
ATOM 1230 C CA . ARG A 1 173 ? 11.589 -14.573 -9.100 1.00 87.38 173 ARG A CA 1
ATOM 1231 C C . ARG A 1 173 ? 10.253 -14.031 -8.593 1.00 87.38 173 ARG A C 1
ATOM 1233 O O . ARG A 1 173 ? 9.233 -14.206 -9.241 1.00 87.38 173 ARG A O 1
ATOM 1240 N N . VAL A 1 174 ? 10.256 -13.351 -7.447 1.00 93.50 174 VAL A N 1
ATOM 1241 C CA . VAL A 1 174 ? 9.051 -12.688 -6.887 1.00 93.50 174 VAL A CA 1
ATOM 1242 C C . VAL A 1 174 ? 8.882 -11.256 -7.412 1.00 93.50 174 VAL A C 1
ATOM 1244 O O . VAL A 1 174 ? 7.791 -10.693 -7.362 1.00 93.50 174 VAL A O 1
ATOM 1247 N N . TRP A 1 175 ? 9.967 -10.685 -7.941 1.00 95.19 175 TRP A N 1
ATOM 1248 C CA . TRP A 1 175 ? 10.081 -9.273 -8.297 1.00 95.19 175 TRP A CA 1
ATOM 1249 C C . TRP A 1 175 ? 10.694 -9.067 -9.698 1.00 95.19 175 TRP A C 1
ATOM 1251 O O . TRP A 1 175 ? 11.703 -8.361 -9.818 1.00 95.19 175 TRP A O 1
ATOM 1261 N N . PRO A 1 176 ? 10.136 -9.674 -10.764 1.00 96.75 176 PRO A N 1
ATOM 1262 C CA . PRO A 1 176 ? 10.656 -9.514 -12.125 1.00 96.75 176 PRO A CA 1
ATOM 1263 C C . PRO A 1 176 ? 10.550 -8.063 -12.613 1.00 96.75 176 PRO A C 1
ATOM 1265 O O . PRO A 1 176 ? 9.770 -7.278 -12.074 1.00 96.75 176 PRO A O 1
ATOM 1268 N N . LEU A 1 177 ? 11.324 -7.681 -13.625 1.00 96.81 177 LEU A N 1
ATOM 1269 C CA . LEU A 1 177 ? 11.140 -6.394 -14.317 1.00 96.81 177 LEU A CA 1
ATOM 1270 C C . LEU A 1 177 ? 10.037 -6.505 -15.389 1.00 96.81 177 LEU A C 1
ATOM 1272 O O . LEU A 1 177 ? 9.814 -7.606 -15.880 1.00 96.81 177 LEU A O 1
ATOM 1276 N N . PRO A 1 178 ? 9.387 -5.400 -15.810 1.00 97.00 178 PRO A N 1
ATOM 1277 C CA . PRO A 1 178 ? 8.321 -5.436 -16.822 1.00 97.00 178 PRO A CA 1
ATOM 1278 C C . PRO A 1 178 ? 8.703 -6.128 -18.134 1.00 97.00 178 PRO A C 1
ATOM 1280 O O . PRO A 1 178 ? 7.904 -6.871 -18.688 1.00 97.00 178 PRO A O 1
ATOM 1283 N N . VAL A 1 179 ? 9.955 -5.948 -18.560 1.00 96.12 179 VAL A N 1
ATOM 1284 C CA . VAL A 1 179 ? 10.519 -6.544 -19.781 1.00 96.12 179 VAL A CA 1
ATOM 1285 C C . VAL A 1 179 ? 10.817 -8.045 -19.648 1.00 96.12 179 VAL A C 1
ATOM 1287 O O . VAL A 1 179 ? 11.124 -8.716 -20.632 1.00 96.12 179 VAL A O 1
ATOM 1290 N N . GLU A 1 180 ? 10.804 -8.590 -18.430 1.00 95.75 180 GLU A N 1
ATOM 1291 C CA . GLU A 1 180 ? 11.137 -9.993 -18.194 1.00 95.75 180 GLU A CA 1
ATOM 1292 C C . GLU A 1 180 ? 9.936 -10.905 -18.490 1.00 95.75 180 GLU A C 1
ATOM 1294 O O . GLU A 1 180 ? 8.800 -10.564 -18.157 1.00 95.75 180 GLU A O 1
ATOM 1299 N N . PRO A 1 181 ? 10.165 -12.107 -19.054 1.00 95.88 181 PRO A N 1
ATOM 1300 C CA . PRO A 1 181 ? 9.085 -13.018 -19.449 1.00 95.88 181 PRO A CA 1
ATOM 1301 C C . PRO A 1 181 ? 8.226 -13.486 -18.264 1.00 95.88 181 PRO A C 1
ATOM 1303 O O . PRO A 1 181 ? 7.042 -13.769 -18.428 1.00 95.88 181 PRO A O 1
ATOM 1306 N N . ASP A 1 182 ? 8.804 -13.515 -17.062 1.00 96.44 182 ASP A N 1
ATOM 1307 C CA . ASP A 1 182 ? 8.122 -13.930 -15.835 1.00 96.44 182 ASP A CA 1
ATOM 1308 C C . ASP A 1 182 ? 7.214 -12.832 -15.251 1.00 96.44 182 ASP A C 1
ATOM 1310 O O . ASP A 1 182 ? 6.503 -13.086 -14.278 1.00 96.44 182 ASP A O 1
ATOM 1314 N N . TRP A 1 183 ? 7.200 -11.619 -15.823 1.00 97.00 1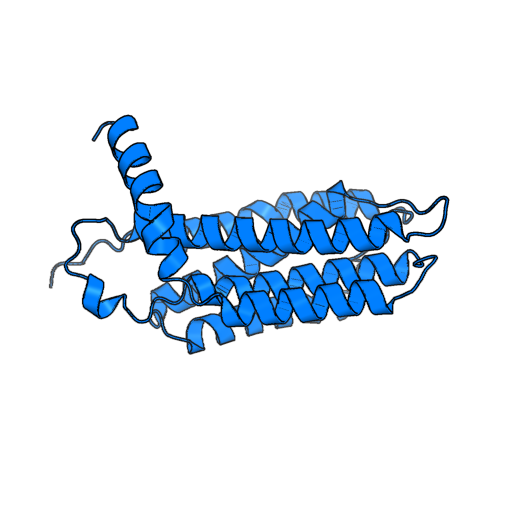83 TRP A N 1
ATOM 1315 C CA . TRP A 1 183 ? 6.420 -10.494 -15.301 1.00 97.00 183 TRP A CA 1
ATOM 1316 C C . TRP A 1 183 ? 4.938 -10.828 -15.134 1.00 97.00 183 TRP A C 1
ATOM 1318 O O . TRP A 1 183 ? 4.403 -10.682 -14.034 1.00 97.00 183 TRP A O 1
ATOM 1328 N N . ALA A 1 184 ? 4.275 -11.295 -16.195 1.00 97.12 184 ALA A N 1
ATOM 1329 C CA . ALA A 1 184 ? 2.840 -11.571 -16.149 1.00 97.12 184 ALA A CA 1
ATOM 1330 C C . ALA A 1 184 ? 2.490 -12.756 -15.222 1.00 97.12 184 ALA A C 1
ATOM 1332 O O . ALA A 1 184 ? 1.687 -12.546 -14.312 1.00 97.12 184 ALA A O 1
ATOM 1333 N N . PRO A 1 185 ? 3.133 -13.941 -15.332 1.00 97.31 185 PRO A N 1
ATOM 1334 C CA . PRO A 1 185 ? 2.832 -15.068 -14.444 1.00 97.31 185 PRO A CA 1
ATOM 1335 C C . PRO A 1 185 ? 3.030 -14.751 -12.956 1.00 97.31 185 PRO A C 1
ATOM 1337 O O . PRO A 1 185 ? 2.241 -15.179 -12.112 1.00 97.31 185 PRO A O 1
ATOM 1340 N N . VAL A 1 186 ? 4.067 -13.980 -12.612 1.00 97.00 186 VAL A N 1
ATOM 1341 C CA . VAL A 1 186 ? 4.300 -13.569 -11.221 1.00 97.00 186 VAL A CA 1
ATOM 1342 C C . VAL A 1 186 ? 3.183 -12.644 -10.741 1.00 97.00 186 VAL A C 1
ATOM 1344 O O . VAL A 1 186 ? 2.671 -12.837 -9.637 1.00 97.00 186 VAL A O 1
ATOM 1347 N N . HIS A 1 187 ? 2.753 -11.680 -11.560 1.00 97.38 187 HIS A N 1
ATOM 1348 C CA . HIS A 1 187 ? 1.679 -10.752 -11.193 1.00 97.38 187 HIS A CA 1
ATOM 1349 C C . HIS A 1 187 ? 0.297 -11.412 -11.113 1.00 97.38 187 HIS A C 1
ATOM 1351 O O . HIS A 1 187 ? -0.510 -11.000 -10.277 1.00 97.38 187 HIS A O 1
ATOM 1357 N N . ASP A 1 188 ? 0.043 -12.478 -11.873 1.00 97.62 188 ASP A N 1
ATOM 1358 C CA . ASP A 1 188 ? -1.139 -13.328 -11.673 1.00 97.62 188 ASP A CA 1
ATOM 1359 C C . ASP A 1 188 ? -1.115 -13.977 -10.279 1.00 97.62 188 ASP A C 1
ATOM 1361 O O . ASP A 1 188 ? -2.129 -14.014 -9.576 1.00 97.62 188 ASP A O 1
ATOM 1365 N N . GLY A 1 189 ? 0.067 -14.409 -9.827 1.00 96.75 189 GLY A N 1
ATOM 1366 C CA . GLY A 1 189 ? 0.292 -14.865 -8.455 1.00 96.75 189 GLY A CA 1
ATOM 1367 C C . GLY A 1 189 ? 0.015 -13.772 -7.417 1.00 96.75 189 GLY A C 1
ATOM 1368 O O . GLY A 1 189 ? -0.719 -14.005 -6.456 1.00 96.75 189 GLY A O 1
ATOM 1369 N N . TRP A 1 190 ? 0.534 -12.556 -7.619 1.00 96.50 190 TRP A N 1
ATOM 1370 C CA . TRP A 1 190 ? 0.229 -11.409 -6.750 1.00 96.50 190 TRP A CA 1
ATOM 1371 C C . TRP A 1 190 ? -1.274 -11.131 -6.671 1.00 96.50 190 TRP A C 1
ATOM 1373 O O . TRP A 1 190 ? -1.798 -10.893 -5.580 1.00 96.50 190 TRP A O 1
ATOM 1383 N N . LEU A 1 191 ? -1.981 -11.204 -7.800 1.00 97.38 191 LEU A N 1
ATOM 1384 C CA . LEU A 1 191 ? -3.425 -11.000 -7.862 1.00 97.38 191 LEU A CA 1
ATOM 1385 C C . LEU A 1 191 ? -4.173 -12.086 -7.079 1.00 97.38 191 LEU A C 1
ATOM 1387 O O . LEU A 1 191 ? -5.107 -11.774 -6.338 1.00 97.38 191 LEU A O 1
ATOM 1391 N N . LEU A 1 192 ? -3.733 -13.342 -7.190 1.00 97.50 192 LEU A N 1
ATOM 1392 C CA . LEU A 1 192 ? -4.288 -14.468 -6.441 1.00 97.50 192 LEU A CA 1
ATOM 1393 C C . LEU A 1 192 ? -4.097 -14.310 -4.924 1.00 97.50 192 LEU A C 1
ATOM 1395 O O . LEU A 1 192 ? -4.985 -14.679 -4.153 1.00 97.50 192 LEU A O 1
ATOM 1399 N N . PHE A 1 193 ? -2.966 -13.749 -4.486 1.00 94.31 193 PHE A N 1
ATOM 1400 C CA . PHE A 1 193 ? -2.664 -13.535 -3.067 1.00 94.31 193 PHE A CA 1
ATOM 1401 C C . PHE A 1 193 ? -3.205 -12.213 -2.500 1.00 94.31 193 PHE A C 1
ATOM 1403 O O . PHE A 1 193 ? -3.357 -12.096 -1.281 1.00 94.31 193 PHE A O 1
ATOM 1410 N N . ALA A 1 194 ? -3.569 -11.240 -3.342 1.00 96.69 194 ALA A N 1
ATOM 1411 C CA . ALA A 1 194 ? -4.111 -9.944 -2.923 1.00 96.69 194 ALA A CA 1
ATOM 1412 C C . ALA A 1 194 ? -5.332 -10.014 -1.972 1.00 96.69 194 ALA A C 1
ATOM 1414 O O . ALA A 1 194 ? -5.428 -9.179 -1.067 1.00 96.69 194 ALA A O 1
ATOM 1415 N N . PRO A 1 195 ? -6.251 -10.997 -2.074 1.00 97.94 195 PRO A N 1
ATOM 1416 C CA . PRO A 1 195 ? -7.353 -11.145 -1.126 1.00 97.94 195 PRO A CA 1
ATOM 1417 C C . PRO A 1 195 ? -6.924 -11.488 0.308 1.00 97.94 195 PRO A C 1
ATOM 1419 O O . PRO A 1 195 ? -7.690 -11.225 1.236 1.00 97.94 195 PRO A O 1
ATOM 1422 N N . ILE A 1 196 ? -5.730 -12.053 0.530 1.00 97.69 196 ILE A N 1
ATOM 1423 C CA . ILE A 1 196 ? -5.266 -12.474 1.865 1.00 97.69 196 ILE A CA 1
ATOM 1424 C C . ILE A 1 196 ? -5.179 -11.295 2.848 1.00 97.69 196 ILE A C 1
ATOM 1426 O O . ILE A 1 196 ? -5.865 -11.344 3.876 1.00 97.69 196 ILE A O 1
ATOM 1430 N N . PRO A 1 197 ? -4.406 -10.219 2.589 1.00 97.38 197 PRO A N 1
ATOM 1431 C CA . PRO A 1 197 ? -4.351 -9.079 3.504 1.00 97.38 197 PRO A CA 1
ATOM 1432 C C . PRO A 1 197 ? -5.723 -8.417 3.693 1.00 97.38 197 PRO A C 1
ATOM 1434 O O . PRO A 1 197 ? -6.035 -7.962 4.794 1.00 97.38 197 PRO A O 1
ATOM 1437 N N . LEU A 1 198 ? -6.587 -8.427 2.672 1.00 97.00 198 LEU A N 1
ATOM 1438 C CA . LEU A 1 198 ? -7.956 -7.912 2.773 1.00 97.00 198 LEU A CA 1
ATOM 1439 C C . LEU A 1 198 ? -8.827 -8.760 3.711 1.00 97.00 198 LEU A C 1
ATOM 1441 O O . LEU A 1 198 ? -9.559 -8.209 4.536 1.00 97.00 198 LEU A O 1
ATOM 1445 N N . ALA A 1 199 ? -8.726 -10.088 3.637 1.00 97.56 199 ALA A N 1
ATOM 1446 C CA . ALA A 1 199 ? -9.421 -11.002 4.540 1.00 97.56 199 ALA A CA 1
ATOM 1447 C C . ALA A 1 199 ? -8.933 -10.839 5.988 1.00 97.56 199 ALA A C 1
ATOM 1449 O O . ALA A 1 199 ? -9.747 -10.801 6.917 1.00 97.56 199 ALA A O 1
ATOM 1450 N N . VAL A 1 200 ? -7.621 -10.666 6.183 1.00 97.50 200 VAL A N 1
ATOM 1451 C CA . VAL A 1 200 ? -7.024 -10.389 7.498 1.00 97.50 200 VAL A CA 1
ATOM 1452 C C . VAL A 1 200 ? -7.503 -9.045 8.047 1.00 97.50 200 VAL A C 1
ATOM 1454 O O . VAL A 1 200 ? -7.918 -8.986 9.203 1.00 97.50 200 VAL A O 1
ATOM 1457 N N . LEU A 1 201 ? -7.535 -7.984 7.233 1.00 96.31 201 LEU A N 1
ATOM 1458 C CA . LEU A 1 201 ? -8.106 -6.687 7.616 1.00 96.31 201 LEU A CA 1
ATOM 1459 C C . LEU A 1 201 ? -9.582 -6.809 7.992 1.00 96.31 201 LEU A C 1
ATOM 1461 O O . LEU A 1 201 ? -10.002 -6.287 9.026 1.00 96.31 201 LEU A O 1
ATOM 1465 N N . ALA A 1 202 ? -10.365 -7.542 7.199 1.00 95.56 202 ALA A N 1
ATOM 1466 C CA . ALA A 1 202 ? -11.772 -7.772 7.483 1.00 95.56 202 ALA A CA 1
ATOM 1467 C C . ALA A 1 202 ? -11.975 -8.518 8.803 1.00 95.56 202 ALA A C 1
ATOM 1469 O O . ALA A 1 202 ? -12.840 -8.141 9.593 1.00 95.56 202 ALA A O 1
ATOM 1470 N N . PHE A 1 203 ? -11.160 -9.533 9.085 1.00 95.38 203 PHE A N 1
ATOM 1471 C CA . PHE A 1 203 ? -11.176 -10.227 10.367 1.00 95.38 203 PHE A CA 1
ATOM 1472 C C . PHE A 1 203 ? -10.747 -9.314 11.525 1.00 95.38 203 PHE A C 1
ATOM 1474 O O . PHE A 1 203 ? -11.410 -9.274 12.567 1.00 95.38 203 PHE A O 1
ATOM 1481 N N . ALA A 1 204 ? -9.668 -8.553 11.344 1.00 93.94 204 ALA A N 1
ATOM 1482 C CA . ALA A 1 204 ? -9.100 -7.701 12.376 1.00 93.94 204 ALA A CA 1
ATOM 1483 C C . ALA A 1 204 ? -10.053 -6.560 12.775 1.00 93.94 204 ALA A C 1
ATOM 1485 O O . ALA A 1 204 ? -10.242 -6.305 13.971 1.00 93.94 204 ALA A O 1
ATOM 1486 N N . ASN A 1 205 ? -10.715 -5.954 11.785 1.00 92.75 205 ASN A N 1
ATOM 1487 C CA . ASN A 1 205 ? -11.613 -4.806 11.939 1.00 92.75 205 ASN A CA 1
ATOM 1488 C C . ASN A 1 205 ? -13.051 -5.184 12.342 1.00 92.75 205 ASN A C 1
ATOM 1490 O O . ASN A 1 205 ? -13.865 -4.293 12.592 1.00 92.75 205 ASN A O 1
ATOM 1494 N N . ARG A 1 206 ? -13.391 -6.479 12.428 1.00 90.38 206 ARG A N 1
ATOM 1495 C CA . ARG A 1 206 ? -14.703 -6.929 12.926 1.00 90.38 206 ARG A CA 1
ATOM 1496 C C . ARG A 1 206 ? -14.885 -6.592 14.403 1.00 90.38 206 ARG A C 1
ATOM 1498 O O . ARG A 1 206 ? -13.975 -6.786 15.215 1.00 90.38 206 ARG A O 1
ATOM 1505 N N . GLU A 1 207 ? -16.097 -6.164 14.748 1.00 85.12 207 GLU A N 1
ATOM 1506 C CA . GLU A 1 207 ? -16.506 -5.909 16.128 1.00 85.12 207 GLU A CA 1
ATOM 1507 C C . GLU A 1 207 ? -16.265 -7.156 16.992 1.00 85.12 207 GLU A C 1
ATOM 1509 O O . GLU A 1 207 ? -16.551 -8.285 16.581 1.00 85.12 207 GLU A O 1
ATOM 1514 N N . ARG A 1 208 ? -15.712 -6.974 18.195 1.00 76.69 208 ARG A N 1
ATOM 1515 C CA . ARG A 1 208 ? -15.660 -8.072 19.164 1.00 76.69 208 ARG A CA 1
ATOM 1516 C C . ARG A 1 208 ? -17.025 -8.137 19.825 1.00 76.69 208 ARG A C 1
ATOM 1518 O O . ARG A 1 208 ? -17.380 -7.229 20.571 1.00 76.69 208 ARG A O 1
ATOM 1525 N N . HIS A 1 209 ? -17.773 -9.214 19.596 1.00 69.62 209 HIS A N 1
ATOM 1526 C CA . HIS A 1 209 ? -18.900 -9.523 20.466 1.00 69.62 209 HIS A CA 1
ATOM 1527 C C . HIS A 1 209 ? -18.354 -9.631 21.890 1.00 69.62 209 HIS A C 1
ATOM 1529 O O . HIS A 1 209 ? -17.591 -10.547 22.199 1.00 69.62 209 HIS A O 1
ATOM 1535 N N . ARG A 1 210 ? -18.676 -8.648 22.740 1.00 62.81 210 ARG A N 1
ATOM 1536 C CA . ARG A 1 210 ? -18.401 -8.729 24.174 1.00 62.81 210 ARG A CA 1
ATOM 1537 C C . ARG A 1 210 ? -19.059 -10.014 24.669 1.00 62.81 210 ARG A C 1
ATOM 1539 O O . ARG A 1 210 ? -20.284 -10.088 24.729 1.0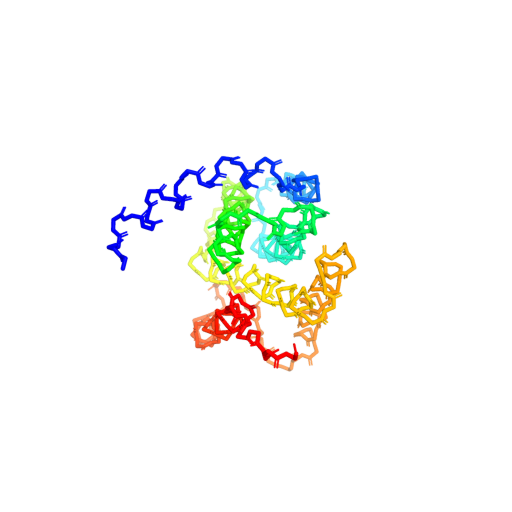0 62.81 210 ARG A O 1
ATOM 1546 N N . GLN A 1 211 ? -18.252 -11.012 25.021 1.00 49.16 211 GLN A N 1
ATOM 1547 C CA . GLN A 1 211 ? -18.683 -12.016 25.980 1.00 49.16 211 GLN A CA 1
ATOM 1548 C C . GLN A 1 211 ? -19.003 -11.233 27.250 1.00 49.16 211 GLN A C 1
ATOM 1550 O O . GLN A 1 211 ? -18.107 -10.657 27.867 1.00 49.16 211 GLN A O 1
ATOM 1555 N N . ARG A 1 212 ? -20.299 -11.099 27.547 1.00 47.03 212 ARG A N 1
ATOM 1556 C CA . ARG A 1 212 ? -20.777 -10.570 28.821 1.00 47.03 212 ARG A CA 1
ATOM 1557 C C . ARG A 1 212 ? -20.123 -11.428 29.908 1.00 47.03 212 ARG A C 1
ATOM 1559 O O . ARG A 1 212 ? -20.353 -12.634 29.929 1.00 47.03 212 ARG A O 1
ATOM 1566 N N . ARG A 1 213 ? -19.244 -10.826 30.704 1.00 45.91 213 ARG A N 1
ATOM 1567 C CA . ARG A 1 213 ? -18.864 -11.339 32.019 1.00 45.91 213 ARG A CA 1
ATOM 1568 C C . ARG A 1 213 ? -19.652 -10.547 33.041 1.00 45.91 213 ARG A C 1
ATOM 1570 O O . ARG A 1 213 ? -19.800 -9.327 32.797 1.00 45.91 213 ARG A O 1
#

Organism: NCBI:txid402600

Foldseek 3Di:
DDPVVLVVVLVVLLVVLVVQQPCVQVVVLLCVLLVLLVVCDAARELVSLLVSLLVLLLSLLLSLLSLLQGPCCVVCVPPPDAQLSSNVSSLVVSLVSSLVSSVVSLVSNVVRHHPPFDSLVVLSSLSSSQSNLQLNLQLLQCCQPPNRDPVSSNRSSVVSVVVVVVCVVDPDDLRDGPPDPCSVVSSVVSVVCSCVSVVSSVVSSDDDPPPDD

pLDDT: mean 91.46, std 9.19, range [45.91, 98.44]

Sequence (213 aa):
MSLTTNSRVAISLVRPVSRAIDWIPFAAVLVATAGLAVATGDQVRPYNLAATVRLSALLLGATAGFALVDAASDATAATPVPRWLRQWTRTVLAFAAAMAAWGVVFAVLASRSMAGTELGFGGYLLEAAVCVSAGLACTAVVVRHRGADRSAAVSGAAVLLAVAASTLFYPGRVWPLPVEPDWAPVHDGWLLFAPIPLAVLAFANRERHRQRR

Radius of gyration: 18.58 Å; chains: 1; bounding box: 49×35×56 Å